Protein AF-A0A3E2N3H9-F1 (afdb_monomer_lite)

Organism: NCBI:txid253257

Foldseek 3Di:
DVVVVVVVVVVVVVVVVVVVVVVVVVVLVVLLVVCVVPPPDWDDQDDDPVVLLCVLVVVVVVPDPDPVQFDDPVNCVVVVVVVVLRGPDPFLASVSSSVSVNVVGGPDDDPVNVVVVVVVVVCLVPPVVVVSVVSSVRNVNGYPSVVSCVSVCVVPVVVVPDPPVVVVVVVVVVVVVVCVVVVVVVVVVVD

Structure (mmCIF, N/CA/C/O backbone):
data_AF-A0A3E2N3H9-F1
#
_entry.id   AF-A0A3E2N3H9-F1
#
loop_
_atom_site.group_PDB
_atom_site.id
_atom_site.type_symbol
_atom_site.label_atom_id
_atom_site.label_alt_id
_atom_site.label_comp_id
_atom_site.label_asym_id
_atom_site.label_entity_id
_atom_site.label_seq_id
_atom_site.pdbx_PDB_ins_code
_atom_site.Cartn_x
_atom_site.Cartn_y
_atom_site.Cartn_z
_atom_site.occupancy
_atom_site.B_iso_or_equiv
_atom_site.auth_seq_id
_atom_site.auth_comp_id
_atom_site.auth_asym_id
_atom_site.auth_atom_id
_atom_site.pdbx_PDB_model_num
ATOM 1 N N . MET A 1 1 ? 20.297 29.305 -42.310 1.00 78.00 1 MET A N 1
ATOM 2 C CA . MET A 1 1 ? 19.392 28.136 -42.227 1.00 78.00 1 MET A CA 1
ATOM 3 C C . MET A 1 1 ? 19.664 27.290 -40.981 1.00 78.00 1 MET A C 1
ATOM 5 O O . MET A 1 1 ? 18.766 27.184 -40.162 1.00 78.00 1 MET A O 1
ATOM 9 N N . LEU A 1 2 ? 20.891 26.791 -40.764 1.00 86.19 2 LEU A N 1
ATOM 10 C CA . LEU A 1 2 ? 21.245 25.981 -39.580 1.00 86.19 2 LEU A CA 1
ATOM 11 C C . LEU A 1 2 ? 20.980 26.677 -38.233 1.00 86.19 2 LEU A C 1
ATOM 13 O O . LEU A 1 2 ? 20.375 26.072 -37.361 1.00 86.19 2 LEU A O 1
ATOM 17 N N . ILE A 1 3 ? 21.335 27.962 -38.097 1.00 92.06 3 ILE A N 1
ATOM 18 C CA . ILE A 1 3 ? 21.091 28.747 -36.867 1.00 92.06 3 ILE A CA 1
ATOM 19 C C . ILE A 1 3 ? 19.587 28.893 -36.568 1.00 92.06 3 ILE A C 1
ATOM 21 O O . ILE A 1 3 ? 19.163 28.843 -35.418 1.00 92.06 3 ILE A O 1
ATOM 25 N N . ILE A 1 4 ? 18.763 29.049 -37.609 1.00 92.31 4 ILE A N 1
ATOM 26 C CA . ILE A 1 4 ? 17.304 29.191 -37.471 1.00 92.31 4 ILE A CA 1
ATOM 27 C C . ILE A 1 4 ? 16.689 27.851 -37.053 1.00 92.31 4 ILE A C 1
ATOM 29 O O . ILE A 1 4 ? 15.856 27.812 -36.151 1.00 92.31 4 ILE A O 1
ATOM 33 N N . ILE A 1 5 ? 17.149 26.750 -37.655 1.00 92.56 5 ILE A N 1
ATOM 34 C CA . ILE A 1 5 ? 16.730 25.393 -37.286 1.00 92.56 5 ILE A CA 1
ATOM 35 C C . ILE A 1 5 ? 17.139 25.092 -35.838 1.00 92.56 5 ILE A C 1
ATOM 37 O O . ILE A 1 5 ? 16.305 24.637 -35.060 1.00 92.56 5 ILE A O 1
ATOM 41 N N . SER A 1 6 ? 18.375 25.409 -35.432 1.00 90.88 6 SER A N 1
ATOM 42 C CA . SER A 1 6 ? 18.827 25.176 -34.056 1.00 90.88 6 SER A CA 1
ATOM 43 C C . SER A 1 6 ? 18.032 25.996 -33.037 1.00 90.88 6 SER A C 1
ATOM 45 O O . SER A 1 6 ? 17.651 25.462 -31.999 1.00 90.88 6 SER A O 1
ATOM 47 N N . LEU A 1 7 ? 17.708 27.261 -33.339 1.00 94.69 7 LEU A N 1
ATOM 48 C CA . LEU A 1 7 ? 16.847 28.083 -32.479 1.00 94.69 7 LEU A CA 1
ATOM 49 C C . LEU A 1 7 ? 15.429 27.510 -32.371 1.00 94.69 7 LEU A C 1
ATOM 51 O O . LEU A 1 7 ? 14.892 27.423 -31.269 1.00 94.69 7 LEU A O 1
ATOM 55 N N . SER A 1 8 ? 14.845 27.074 -33.489 1.00 93.62 8 SER A N 1
ATOM 56 C CA . SER A 1 8 ? 13.518 26.448 -33.505 1.00 93.62 8 SER A CA 1
ATOM 57 C C . SER A 1 8 ? 13.471 25.188 -32.638 1.00 93.62 8 SER A C 1
ATOM 59 O O . SER A 1 8 ? 12.501 24.975 -31.913 1.00 93.62 8 SER A O 1
ATOM 61 N N . VAL A 1 9 ? 14.522 24.364 -32.681 1.00 95.50 9 VAL A N 1
ATOM 62 C CA . VAL A 1 9 ? 14.624 23.144 -31.868 1.00 95.50 9 VAL A CA 1
ATOM 63 C C . VAL A 1 9 ? 14.736 23.482 -30.381 1.00 95.50 9 VAL A C 1
ATOM 65 O O . VAL A 1 9 ? 14.033 22.886 -29.569 1.00 95.50 9 VAL A O 1
ATOM 68 N N . ILE A 1 10 ? 15.548 24.475 -30.008 1.00 96.31 10 ILE A N 1
ATOM 69 C CA . ILE A 1 10 ? 15.686 24.909 -28.606 1.00 96.31 10 ILE A CA 1
ATOM 70 C C . ILE A 1 10 ? 14.351 25.443 -28.064 1.00 96.31 10 ILE A C 1
ATOM 72 O O . ILE A 1 10 ? 13.942 25.099 -26.952 1.00 96.31 10 ILE A O 1
ATOM 76 N N . ILE A 1 11 ? 13.630 26.238 -28.859 1.00 96.31 11 ILE A N 1
ATOM 77 C CA . ILE A 1 11 ? 12.303 26.749 -28.490 1.00 96.31 11 ILE A CA 1
ATOM 78 C C . ILE A 1 11 ? 11.323 25.588 -28.292 1.00 96.31 11 ILE A C 1
ATOM 80 O O . ILE A 1 11 ? 10.613 25.544 -27.289 1.00 96.31 11 ILE A O 1
ATOM 84 N N . PHE A 1 12 ? 11.323 24.607 -29.193 1.00 96.50 12 PHE A N 1
ATOM 85 C CA . PHE A 1 12 ? 10.464 23.435 -29.060 1.00 96.50 12 PHE A CA 1
ATOM 86 C C . PHE A 1 12 ? 10.778 22.623 -27.795 1.00 96.50 12 PHE A C 1
ATOM 88 O O . PHE A 1 12 ? 9.864 22.274 -27.052 1.00 96.50 12 PHE A O 1
ATOM 95 N N . ILE A 1 13 ? 12.060 22.389 -27.497 1.00 96.56 13 ILE A N 1
ATOM 96 C CA . ILE A 1 13 ? 12.492 21.664 -26.293 1.00 96.56 13 ILE A CA 1
ATOM 97 C C . ILE A 1 13 ? 12.047 22.404 -25.026 1.00 96.56 13 ILE A C 1
ATOM 99 O O . ILE A 1 13 ? 11.480 21.798 -24.121 1.00 96.56 13 ILE A O 1
ATOM 103 N N . THR A 1 14 ? 12.257 23.719 -24.952 1.00 95.88 14 THR A N 1
ATOM 104 C CA . THR A 1 14 ? 11.865 24.507 -23.769 1.00 95.88 14 THR A CA 1
ATOM 105 C C . THR A 1 14 ? 10.349 24.548 -23.565 1.00 95.88 14 THR A C 1
ATOM 107 O O . THR A 1 14 ? 9.881 24.425 -22.430 1.00 95.88 14 THR A O 1
ATOM 110 N N . LEU A 1 15 ? 9.567 24.656 -24.645 1.00 95.88 15 LEU A N 1
ATOM 111 C CA . LEU A 1 15 ? 8.107 24.544 -24.592 1.00 95.88 15 LEU A CA 1
ATOM 112 C C . LEU A 1 15 ? 7.669 23.156 -24.121 1.00 95.88 15 LEU A C 1
ATOM 114 O O . LEU A 1 15 ? 6.847 23.057 -23.210 1.00 95.88 15 LEU A O 1
ATOM 118 N N . PHE A 1 16 ? 8.252 22.099 -24.688 1.00 96.00 16 PHE A N 1
ATOM 119 C CA . PHE A 1 16 ? 7.955 20.716 -24.326 1.00 96.00 16 PHE A CA 1
ATOM 120 C C . PHE A 1 16 ? 8.204 20.458 -22.832 1.00 96.00 16 PHE A C 1
ATOM 122 O O . PHE A 1 16 ? 7.302 20.011 -22.122 1.00 96.00 16 PHE A O 1
ATOM 129 N N . LEU A 1 17 ? 9.374 20.854 -22.320 1.00 95.44 17 LEU A N 1
ATOM 130 C CA . LEU A 1 17 ? 9.726 20.704 -20.904 1.00 95.44 17 LEU A CA 1
ATOM 131 C C . LEU A 1 17 ? 8.772 21.477 -19.974 1.00 95.44 17 LEU A C 1
ATOM 133 O O . LEU A 1 17 ? 8.387 20.975 -18.914 1.00 95.44 17 LEU A O 1
ATOM 137 N N . ASN A 1 18 ? 8.353 22.687 -20.359 1.00 94.69 18 ASN A N 1
ATOM 138 C CA . ASN A 1 18 ? 7.395 23.476 -19.577 1.00 94.69 18 ASN A CA 1
ATOM 139 C C . ASN A 1 18 ? 5.997 22.842 -19.549 1.00 94.69 18 ASN A C 1
ATOM 141 O O . ASN A 1 18 ? 5.348 22.836 -18.500 1.00 94.69 18 ASN A O 1
ATOM 145 N N . ILE A 1 19 ? 5.536 22.288 -20.674 1.00 94.62 19 ILE A N 1
ATOM 146 C CA . ILE A 1 19 ? 4.255 21.576 -20.761 1.00 94.62 19 ILE A CA 1
ATOM 147 C C . ILE A 1 19 ? 4.278 20.347 -19.848 1.00 94.62 19 ILE A C 1
ATOM 149 O O . ILE A 1 19 ? 3.384 20.196 -19.012 1.00 94.62 19 ILE A O 1
ATOM 153 N N . GLU A 1 20 ? 5.320 19.515 -19.933 1.00 94.31 20 GLU A N 1
ATOM 154 C CA . GLU A 1 20 ? 5.464 18.338 -19.069 1.00 94.31 20 GLU A CA 1
ATOM 155 C C . GLU A 1 20 ? 5.485 18.713 -17.584 1.00 94.31 20 GLU A C 1
ATOM 157 O O . GLU A 1 20 ? 4.775 18.106 -16.773 1.00 94.31 20 GLU A O 1
ATOM 162 N N . LYS A 1 21 ? 6.242 19.757 -17.217 1.00 94.81 21 LYS A N 1
ATOM 163 C CA . LYS A 1 21 ? 6.298 20.265 -15.840 1.00 94.81 21 LYS A CA 1
ATOM 164 C C . LYS A 1 21 ? 4.919 20.697 -15.345 1.00 94.81 21 LYS A C 1
ATOM 166 O O . LYS A 1 21 ? 4.522 20.310 -14.246 1.00 94.81 21 LYS A O 1
ATOM 171 N N . ASN A 1 22 ? 4.176 21.461 -16.143 1.00 93.75 22 ASN A N 1
ATOM 172 C CA . ASN A 1 22 ? 2.846 21.945 -15.769 1.00 93.75 22 ASN A CA 1
ATOM 173 C C . ASN A 1 22 ? 1.836 20.801 -15.617 1.00 93.75 22 ASN A C 1
ATOM 175 O O . ASN A 1 22 ? 1.089 20.767 -14.637 1.00 93.75 22 ASN A O 1
ATOM 179 N N . ILE A 1 23 ? 1.851 19.825 -16.531 1.00 93.69 23 ILE A N 1
ATOM 180 C CA . ILE A 1 23 ? 1.013 18.621 -16.431 1.00 93.69 23 ILE A CA 1
ATOM 181 C C . ILE A 1 23 ? 1.346 17.853 -15.149 1.00 93.69 23 ILE A C 1
ATOM 183 O O . ILE A 1 23 ? 0.441 17.465 -14.407 1.00 93.69 23 ILE A O 1
ATOM 187 N N . LYS A 1 24 ? 2.637 17.667 -14.852 1.00 91.62 24 LYS A N 1
ATOM 188 C CA . LYS A 1 24 ? 3.098 16.977 -13.643 1.00 91.62 24 LYS A CA 1
ATOM 189 C C . LYS A 1 24 ? 2.635 17.694 -12.376 1.00 91.62 24 LYS A C 1
ATOM 191 O O . LYS A 1 24 ? 2.049 17.053 -11.510 1.00 91.62 24 LYS A O 1
ATOM 196 N N . LEU A 1 25 ? 2.828 19.009 -12.277 1.00 91.38 25 LEU A N 1
ATOM 197 C CA . LEU A 1 25 ? 2.395 19.800 -11.117 1.00 91.38 25 LEU A CA 1
ATOM 198 C C . LEU A 1 25 ? 0.879 19.728 -10.907 1.00 91.38 25 LEU A C 1
ATOM 200 O O . LEU A 1 25 ? 0.422 19.526 -9.781 1.00 91.38 25 LEU A O 1
ATOM 204 N N . LYS A 1 26 ? 0.099 19.814 -11.991 1.00 93.44 26 LYS A N 1
ATOM 205 C CA . LYS A 1 26 ? -1.361 19.692 -11.932 1.00 93.44 26 LYS A CA 1
ATOM 206 C C . LYS A 1 26 ? -1.801 18.308 -11.452 1.00 93.44 26 LYS A C 1
ATOM 208 O O . LYS A 1 26 ? -2.671 18.218 -10.593 1.00 93.44 26 LYS A O 1
ATOM 213 N N . ARG A 1 27 ? -1.167 17.232 -11.937 1.00 89.44 27 ARG A N 1
ATOM 214 C CA . ARG A 1 27 ? -1.427 15.858 -11.462 1.00 89.44 27 ARG A CA 1
ATOM 215 C C . ARG A 1 27 ? -1.151 15.711 -9.966 1.00 89.44 27 ARG A C 1
ATOM 217 O O . ARG A 1 27 ? -1.992 15.183 -9.249 1.00 89.44 27 ARG A O 1
ATOM 224 N N . ILE A 1 28 ? -0.014 16.223 -9.493 1.00 90.19 28 ILE A N 1
ATOM 225 C CA . ILE A 1 28 ? 0.360 16.178 -8.070 1.00 90.19 28 ILE A CA 1
ATOM 226 C C . ILE A 1 28 ? -0.671 16.918 -7.216 1.00 90.19 28 ILE A C 1
ATOM 228 O O . ILE A 1 28 ? -1.132 16.389 -6.207 1.00 90.19 28 ILE A O 1
ATOM 232 N N . SER A 1 29 ? -1.053 18.128 -7.631 1.00 91.06 29 SER A N 1
ATOM 233 C CA . SER A 1 29 ? -2.060 18.921 -6.925 1.00 91.06 29 SER A CA 1
ATOM 234 C C . SER A 1 29 ? -3.412 18.207 -6.873 1.00 91.06 29 SER A C 1
ATOM 236 O O . SER A 1 29 ? -4.025 18.149 -5.810 1.00 91.06 29 SER A O 1
ATOM 238 N N . ASN A 1 30 ? -3.844 17.600 -7.982 1.00 91.75 30 ASN A N 1
ATOM 239 C CA . ASN A 1 30 ? -5.094 16.845 -8.039 1.00 91.75 30 ASN A CA 1
ATOM 240 C C . ASN A 1 30 ? -5.094 15.657 -7.070 1.00 91.75 30 ASN A C 1
ATOM 242 O O . ASN A 1 30 ? -6.042 15.525 -6.304 1.00 91.75 30 ASN A O 1
ATOM 246 N N . ILE A 1 31 ? -4.024 14.854 -7.049 1.00 90.50 31 ILE A N 1
ATOM 247 C CA . ILE A 1 31 ? -3.900 13.708 -6.133 1.00 90.50 31 ILE A CA 1
ATOM 248 C C . ILE A 1 31 ? -3.929 14.182 -4.675 1.00 90.50 31 ILE A C 1
ATOM 250 O O . ILE A 1 31 ? -4.683 13.647 -3.867 1.00 90.50 31 ILE A O 1
ATOM 254 N N . LYS A 1 32 ? -3.165 15.227 -4.327 1.00 91.00 32 LYS A N 1
ATOM 255 C CA . LYS A 1 32 ? -3.175 15.789 -2.963 1.00 91.00 32 LYS A CA 1
ATOM 256 C C . LYS A 1 32 ? -4.563 16.299 -2.557 1.00 91.00 32 LYS A C 1
ATOM 258 O O . LYS A 1 32 ? -4.986 16.099 -1.422 1.00 91.00 32 LYS A O 1
ATOM 263 N N . ASN A 1 33 ? -5.283 16.939 -3.476 1.00 91.50 33 ASN A N 1
ATOM 264 C CA . ASN A 1 33 ? -6.642 17.413 -3.225 1.00 91.50 33 ASN A CA 1
ATOM 265 C C . ASN A 1 33 ? -7.645 16.262 -3.080 1.00 91.50 33 ASN A C 1
ATOM 267 O O . ASN A 1 33 ? -8.560 16.363 -2.269 1.00 91.50 33 ASN A O 1
ATOM 271 N N . GLU A 1 34 ? -7.490 15.187 -3.852 1.00 89.31 34 GLU A N 1
ATOM 272 C CA . GLU A 1 34 ? -8.302 13.977 -3.718 1.00 89.31 34 GLU A CA 1
ATOM 273 C C . GLU A 1 34 ? -8.084 13.336 -2.346 1.00 89.31 34 GLU A C 1
ATOM 275 O O . GLU A 1 34 ? -9.055 13.137 -1.625 1.00 89.31 34 GLU A O 1
ATOM 280 N N . ILE A 1 35 ? -6.827 13.131 -1.937 1.00 88.81 35 ILE A N 1
ATOM 281 C CA . ILE A 1 35 ? -6.466 12.572 -0.623 1.00 88.81 35 ILE A CA 1
ATOM 282 C C . ILE A 1 35 ? -7.149 13.350 0.503 1.00 88.81 35 ILE A C 1
ATOM 284 O O . ILE A 1 35 ? -7.853 12.754 1.315 1.00 88.81 35 ILE A O 1
ATOM 288 N N . LYS A 1 36 ? -7.030 14.684 0.499 1.00 88.06 36 LYS A N 1
ATOM 289 C CA . LYS A 1 36 ? -7.695 15.559 1.480 1.00 88.06 36 LYS A CA 1
ATOM 290 C C . LYS A 1 36 ? -9.211 15.395 1.503 1.00 88.06 36 LYS A C 1
ATOM 2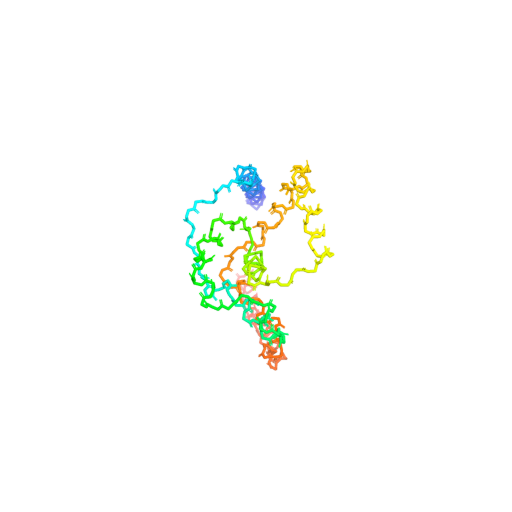92 O O . LYS A 1 36 ? -9.835 15.528 2.550 1.00 88.06 36 LYS A O 1
ATOM 297 N N . LYS A 1 37 ? -9.822 15.157 0.342 1.00 88.62 37 LYS A N 1
ATOM 298 C CA . LYS A 1 37 ? -11.272 14.997 0.221 1.00 88.62 37 LYS A CA 1
ATOM 299 C C . LYS A 1 37 ? -11.746 13.617 0.645 1.00 88.62 37 LYS A C 1
ATOM 301 O O . LYS A 1 37 ? -12.878 13.547 1.114 1.00 88.62 37 LYS A O 1
ATOM 306 N N . THR A 1 38 ? -10.952 12.568 0.444 1.00 86.69 38 THR A N 1
ATOM 307 C CA . THR A 1 38 ? -11.362 11.172 0.659 1.00 86.69 38 THR A CA 1
ATOM 308 C C . THR A 1 38 ? -10.919 10.606 2.002 1.00 86.69 38 THR A C 1
ATOM 310 O O . THR A 1 38 ? -11.537 9.664 2.479 1.00 86.69 38 THR A O 1
ATOM 313 N N . PHE A 1 39 ? -9.863 11.147 2.620 1.00 85.94 39 PHE A N 1
ATOM 314 C CA . PHE A 1 39 ? -9.337 10.610 3.875 1.00 85.94 39 PHE A CA 1
ATOM 315 C C . PHE A 1 39 ? -10.407 10.603 4.980 1.00 85.94 39 PHE A C 1
ATOM 317 O O . PHE A 1 39 ? -11.081 11.610 5.202 1.00 85.94 39 PHE A O 1
ATOM 324 N N . GLY A 1 40 ? -10.571 9.456 5.647 1.00 81.38 40 GLY A N 1
ATOM 325 C CA . GLY A 1 40 ? -11.551 9.256 6.720 1.00 81.38 40 GLY A CA 1
ATOM 326 C C . GLY A 1 40 ? -13.015 9.226 6.268 1.00 81.38 40 GLY A C 1
ATOM 327 O O . GLY A 1 40 ? -13.908 9.163 7.109 1.00 81.38 40 GLY A O 1
ATOM 328 N N . LYS A 1 41 ? -13.294 9.283 4.960 1.00 85.25 41 LYS A N 1
ATOM 329 C CA . LYS A 1 41 ? -14.658 9.165 4.435 1.00 85.25 41 LYS A CA 1
ATOM 330 C C . LYS A 1 41 ? -14.960 7.732 4.034 1.00 85.25 41 LYS A C 1
ATOM 332 O O . LYS A 1 41 ? -14.067 6.969 3.680 1.00 85.25 41 LYS A O 1
ATOM 337 N N . LYS A 1 42 ? -16.248 7.391 4.068 1.00 81.00 42 LYS A N 1
ATOM 338 C CA . LYS A 1 42 ? -16.736 6.118 3.544 1.00 81.00 42 LYS A CA 1
ATOM 339 C C . LYS A 1 42 ? -16.364 6.013 2.063 1.00 81.00 42 LYS A C 1
ATOM 341 O O . LYS A 1 42 ? -16.658 6.926 1.290 1.00 81.00 42 LYS A O 1
ATOM 346 N N . THR A 1 43 ? -15.737 4.905 1.694 1.00 73.00 43 THR A N 1
ATOM 347 C CA . THR A 1 43 ? -15.434 4.575 0.305 1.00 73.00 43 THR A CA 1
ATOM 348 C C . THR A 1 43 ? -16.738 4.265 -0.439 1.00 73.00 43 THR A C 1
ATOM 350 O O . THR A 1 43 ? -17.644 3.651 0.129 1.00 73.00 43 THR A O 1
ATOM 353 N N . GLU A 1 44 ? -16.868 4.719 -1.689 1.00 71.62 44 GLU A N 1
ATOM 354 C CA . GLU A 1 44 ? -17.930 4.230 -2.584 1.00 71.62 44 GLU A CA 1
ATOM 355 C C . GLU A 1 44 ? -17.757 2.725 -2.829 1.00 71.62 44 GLU A C 1
ATOM 357 O O . GLU A 1 44 ? -16.667 2.194 -2.605 1.00 71.62 44 GLU A O 1
ATOM 362 N N . ASP A 1 45 ? -18.813 2.040 -3.274 1.00 67.94 45 ASP A N 1
ATOM 363 C CA . ASP A 1 45 ? -18.760 0.600 -3.537 1.00 67.94 45 ASP A CA 1
ATOM 364 C C . ASP A 1 45 ? -17.691 0.312 -4.606 1.00 67.94 45 ASP A C 1
ATOM 366 O O . ASP A 1 45 ? -17.857 0.601 -5.793 1.00 67.94 45 ASP A O 1
ATOM 370 N N . GLN A 1 46 ? -16.546 -0.202 -4.156 1.00 70.19 46 GLN A N 1
ATOM 371 C CA . GLN A 1 46 ? -15.406 -0.545 -4.994 1.00 70.19 46 GLN A CA 1
ATOM 372 C C . GLN A 1 46 ? -15.451 -2.035 -5.308 1.00 70.19 46 GLN A C 1
ATOM 374 O O . GLN A 1 46 ? -15.624 -2.867 -4.421 1.00 70.19 46 GLN A O 1
ATOM 379 N N . TYR A 1 47 ? -15.280 -2.368 -6.586 1.00 76.69 47 TYR A N 1
ATOM 380 C CA . TYR A 1 47 ? -15.029 -3.742 -6.994 1.00 76.69 47 TYR A CA 1
ATOM 381 C C . TYR A 1 47 ? -13.563 -4.078 -6.726 1.00 76.69 47 TYR A C 1
ATOM 383 O O . TYR A 1 47 ? -12.667 -3.376 -7.205 1.00 76.69 47 TYR A O 1
ATOM 391 N N . PHE A 1 48 ? -13.328 -5.158 -5.989 1.00 81.62 48 PHE A N 1
ATOM 392 C CA . PHE A 1 48 ? -11.997 -5.671 -5.704 1.00 81.62 48 PHE A CA 1
ATOM 393 C C . PHE A 1 48 ? -11.827 -7.057 -6.322 1.00 81.62 48 PHE A C 1
ATOM 395 O O . PHE A 1 48 ? -12.719 -7.898 -6.245 1.00 81.62 48 PHE A O 1
ATOM 402 N N . GLU A 1 49 ? -10.656 -7.310 -6.902 1.00 89.25 49 GLU A N 1
ATOM 403 C CA . GLU A 1 49 ? -10.237 -8.665 -7.259 1.00 89.25 49 GLU A CA 1
ATOM 404 C C . GLU A 1 49 ? -9.714 -9.346 -5.985 1.00 89.25 49 GLU A C 1
ATOM 406 O O . GLU A 1 49 ? -8.520 -9.273 -5.693 1.00 89.25 49 GLU A O 1
ATOM 411 N N . LEU A 1 50 ? -10.615 -9.950 -5.197 1.00 89.31 50 LEU A N 1
ATOM 412 C CA . LEU A 1 50 ? -10.276 -10.606 -3.922 1.00 89.31 50 LEU A CA 1
ATOM 413 C C . LEU A 1 50 ? -9.142 -11.629 -4.084 1.00 89.31 50 LEU A C 1
ATOM 415 O O . LEU A 1 50 ? -8.216 -11.617 -3.280 1.00 89.31 50 LEU A O 1
ATOM 419 N N . GLU A 1 51 ? -9.131 -12.376 -5.192 1.00 91.38 51 GLU A N 1
ATOM 420 C CA . GLU A 1 51 ? -8.065 -13.324 -5.564 1.00 91.38 51 GLU A CA 1
ATOM 421 C C . GLU A 1 51 ? -6.653 -12.701 -5.560 1.00 91.38 51 GLU A C 1
ATOM 423 O O . GLU A 1 51 ? -5.651 -13.345 -5.251 1.00 91.38 51 GLU A O 1
ATOM 428 N N . LEU A 1 52 ? -6.530 -11.414 -5.904 1.00 94.19 52 LEU A N 1
ATOM 429 C CA . LEU A 1 52 ? -5.243 -10.714 -5.871 1.00 94.19 52 LEU A CA 1
ATOM 430 C C . LEU A 1 52 ? -4.885 -10.224 -4.467 1.00 94.19 52 LEU A C 1
ATOM 432 O O . LEU A 1 52 ? -3.708 -10.130 -4.105 1.00 94.19 52 LEU A O 1
ATOM 436 N N . ILE A 1 53 ? -5.896 -9.873 -3.681 1.00 94.88 53 ILE A N 1
ATOM 437 C CA . ILE A 1 53 ? -5.742 -9.330 -2.334 1.00 94.88 53 ILE A CA 1
ATOM 438 C C . ILE A 1 53 ? -5.389 -10.449 -1.345 1.00 94.88 53 ILE A C 1
ATOM 440 O O . ILE A 1 53 ? -4.504 -10.269 -0.505 1.00 94.88 53 ILE A O 1
ATOM 444 N N . GLU A 1 54 ? -6.008 -11.619 -1.479 1.00 94.19 54 GLU A N 1
ATOM 445 C CA . GLU A 1 54 ? -5.798 -12.761 -0.585 1.00 94.19 54 GLU A CA 1
ATOM 446 C C . GLU A 1 54 ? -4.412 -13.397 -0.724 1.00 94.19 54 GLU A C 1
ATOM 448 O O . GLU A 1 54 ? -3.897 -13.977 0.223 1.00 94.19 54 GLU A O 1
ATOM 453 N N . ARG A 1 55 ? -3.741 -13.211 -1.861 1.00 93.56 55 ARG A N 1
ATOM 454 C CA . ARG A 1 55 ? -2.439 -13.813 -2.184 1.00 93.56 55 ARG A CA 1
ATOM 455 C C . ARG A 1 55 ? -1.362 -13.622 -1.104 1.00 93.56 55 ARG A C 1
ATOM 457 O O . ARG A 1 55 ? -0.600 -14.537 -0.788 1.00 93.56 55 ARG A O 1
ATOM 464 N N . TYR A 1 56 ? -1.297 -12.442 -0.481 1.00 94.75 56 TYR A N 1
ATOM 465 C CA . TYR A 1 56 ? -0.395 -12.230 0.661 1.00 94.75 56 TYR A CA 1
ATOM 466 C C . TYR A 1 56 ? -0.825 -13.031 1.897 1.00 94.75 56 TYR A C 1
ATOM 468 O O . TYR A 1 56 ? 0.021 -13.598 2.595 1.00 94.75 56 TYR A O 1
ATOM 476 N N . TRP A 1 57 ? -2.131 -13.086 2.163 1.00 94.12 57 TRP A N 1
ATOM 477 C CA . TRP A 1 57 ? -2.701 -13.860 3.258 1.00 94.12 57 TRP A CA 1
ATOM 478 C C . TRP A 1 57 ? -2.467 -15.361 3.079 1.00 94.12 57 TRP A C 1
ATOM 480 O O . TRP A 1 57 ? -2.068 -16.012 4.037 1.00 94.12 57 TRP A O 1
ATOM 490 N N . GLU A 1 58 ? -2.583 -15.911 1.872 1.00 91.81 58 GLU A N 1
ATOM 491 C CA . GLU A 1 58 ? -2.251 -17.316 1.587 1.00 91.81 58 GLU A CA 1
ATOM 492 C C . GLU A 1 58 ? -0.797 -17.645 1.961 1.00 91.81 58 GLU A C 1
ATOM 494 O O . GLU A 1 58 ? -0.497 -18.650 2.610 1.00 91.81 58 GLU A O 1
ATOM 499 N N . ILE A 1 59 ? 0.137 -16.755 1.610 1.00 90.88 59 ILE A N 1
ATOM 500 C CA . ILE A 1 59 ? 1.552 -16.916 1.959 1.00 90.88 59 ILE A CA 1
ATOM 501 C C . ILE A 1 59 ? 1.767 -16.817 3.472 1.00 90.88 59 ILE A C 1
ATOM 503 O O . ILE A 1 59 ? 2.563 -17.582 4.028 1.00 90.88 59 ILE A O 1
ATOM 507 N N . LYS A 1 60 ? 1.109 -15.859 4.132 1.00 90.38 60 LYS A N 1
ATOM 508 C CA . LYS A 1 60 ? 1.272 -15.599 5.565 1.00 90.38 60 LYS A CA 1
ATOM 509 C C . LYS A 1 60 ? 0.636 -16.702 6.414 1.00 90.38 60 LYS A C 1
ATOM 511 O O . LYS A 1 60 ? 1.300 -17.223 7.309 1.00 90.38 60 LYS A O 1
ATOM 516 N N . SER A 1 61 ? -0.597 -17.091 6.099 1.00 89.44 61 SER A N 1
ATOM 517 C CA . SER A 1 61 ? -1.377 -18.113 6.804 1.00 89.44 61 SER A CA 1
ATOM 518 C C . SER A 1 61 ? -0.718 -19.490 6.768 1.00 89.44 61 SER A C 1
ATOM 520 O O . SER A 1 61 ? -0.762 -20.199 7.769 1.00 89.44 61 SER A O 1
ATOM 522 N N . ALA A 1 62 ? 0.016 -19.824 5.700 1.00 86.62 62 ALA A N 1
ATOM 523 C CA . ALA A 1 62 ? 0.821 -21.047 5.630 1.00 86.62 62 ALA A CA 1
ATOM 524 C C . ALA A 1 62 ? 1.903 -21.152 6.729 1.00 86.62 62 ALA A C 1
ATOM 526 O O . ALA A 1 62 ? 2.398 -22.243 7.005 1.00 86.62 62 ALA A O 1
ATOM 527 N N . ASN A 1 63 ? 2.288 -20.033 7.355 1.00 83.06 63 ASN A N 1
ATOM 528 C CA . ASN A 1 63 ? 3.256 -19.996 8.455 1.00 83.06 63 ASN A CA 1
ATOM 529 C C . ASN A 1 63 ? 2.600 -19.925 9.848 1.00 83.06 63 ASN A C 1
ATOM 531 O O . ASN A 1 63 ? 3.311 -19.962 10.858 1.00 83.06 63 ASN A O 1
ATOM 535 N N . ILE A 1 64 ? 1.270 -19.812 9.928 1.00 82.81 64 ILE A N 1
ATOM 536 C CA . ILE A 1 64 ? 0.529 -19.782 11.192 1.00 82.81 64 ILE A CA 1
ATOM 537 C C . ILE A 1 64 ? 0.382 -21.221 11.696 1.00 82.81 64 ILE A C 1
ATOM 539 O O . ILE A 1 64 ? -0.159 -22.082 11.013 1.00 82.81 64 ILE A O 1
ATOM 543 N N . LYS A 1 65 ? 0.902 -21.496 12.898 1.00 79.38 65 LYS A N 1
ATOM 544 C CA . LYS A 1 65 ? 0.930 -22.857 13.467 1.00 79.38 65 LYS A CA 1
ATOM 545 C C . LYS A 1 65 ? -0.360 -23.257 14.184 1.00 79.38 65 LYS A C 1
ATOM 547 O O . LYS A 1 65 ? -0.620 -24.447 14.311 1.00 79.38 65 LYS A O 1
ATOM 552 N N . ASN A 1 66 ? -1.114 -22.281 14.686 1.00 78.31 66 ASN A N 1
ATOM 553 C CA . ASN A 1 66 ? -2.309 -22.504 15.492 1.00 78.31 66 ASN A CA 1
ATOM 554 C C . ASN A 1 66 ? -3.528 -21.935 14.771 1.00 78.31 66 ASN A C 1
ATOM 556 O O . ASN A 1 66 ? -3.577 -20.733 14.525 1.00 78.31 66 ASN A O 1
ATOM 560 N N . ASP A 1 67 ? -4.536 -22.768 14.519 1.00 74.25 67 ASP A N 1
ATOM 561 C CA . ASP A 1 67 ? -5.771 -22.329 13.856 1.00 74.25 67 ASP A CA 1
ATOM 562 C C . ASP A 1 67 ? -6.548 -21.277 14.656 1.00 74.25 67 ASP A C 1
ATOM 564 O O . ASP A 1 67 ? -7.234 -20.456 14.070 1.00 74.25 67 ASP A O 1
ATOM 568 N N . ILE A 1 68 ? -6.376 -21.236 15.980 1.00 77.75 68 ILE A N 1
ATOM 569 C CA . ILE A 1 68 ? -7.017 -20.246 16.864 1.00 77.75 68 ILE A CA 1
ATOM 570 C C . ILE A 1 68 ? -6.499 -18.820 16.598 1.00 77.75 68 ILE A C 1
ATOM 572 O O . ILE A 1 68 ? -7.193 -17.856 16.908 1.00 77.75 68 ILE A O 1
ATOM 576 N N . ASP A 1 69 ? -5.302 -18.677 16.015 1.00 83.69 69 ASP A N 1
ATOM 577 C CA . ASP A 1 69 ? -4.675 -17.378 15.730 1.00 83.69 69 ASP A CA 1
ATOM 578 C C . ASP A 1 69 ? -5.198 -16.745 14.413 1.00 83.69 69 ASP A C 1
ATOM 580 O O . ASP A 1 69 ? -4.748 -15.660 14.029 1.00 83.69 69 ASP A O 1
ATOM 584 N N . ARG A 1 70 ? -6.154 -17.398 13.730 1.00 89.44 70 ARG A N 1
ATOM 585 C CA . ARG A 1 70 ? -6.823 -16.904 12.519 1.00 89.44 70 ARG A CA 1
ATOM 586 C C . ARG A 1 70 ? -8.340 -17.093 12.571 1.00 89.44 70 ARG A C 1
ATOM 588 O O . ARG A 1 70 ? -8.837 -17.988 13.245 1.00 89.44 70 ARG A O 1
ATOM 595 N N . ILE A 1 71 ? -9.063 -16.260 11.833 1.00 90.88 71 ILE A N 1
ATOM 596 C CA . ILE A 1 71 ? -10.482 -16.466 11.535 1.00 90.88 71 ILE A CA 1
ATOM 597 C C . ILE A 1 71 ? -10.579 -17.572 10.480 1.00 90.88 71 ILE A C 1
ATOM 599 O O . ILE A 1 71 ? -9.855 -17.533 9.484 1.00 90.88 71 ILE A O 1
ATOM 603 N N . ASP A 1 72 ? -11.427 -18.571 10.715 1.00 90.06 72 ASP A N 1
ATOM 604 C CA . ASP A 1 72 ? -11.708 -19.618 9.735 1.00 90.06 72 ASP A CA 1
ATOM 605 C C . ASP A 1 72 ? -12.701 -19.141 8.663 1.00 90.06 72 ASP A C 1
ATOM 607 O O . ASP A 1 72 ? -13.481 -18.214 8.886 1.00 90.06 72 ASP A O 1
ATOM 611 N N . ASP A 1 73 ? -12.696 -19.804 7.507 1.00 90.19 73 ASP A N 1
ATOM 612 C CA . ASP A 1 73 ? -13.478 -19.388 6.337 1.00 90.19 73 ASP A CA 1
ATOM 613 C C . ASP A 1 73 ? -14.998 -19.390 6.590 1.00 90.19 73 ASP A C 1
ATOM 615 O O . ASP A 1 73 ? -15.716 -18.571 6.013 1.00 90.19 73 ASP A O 1
ATOM 619 N N . ILE A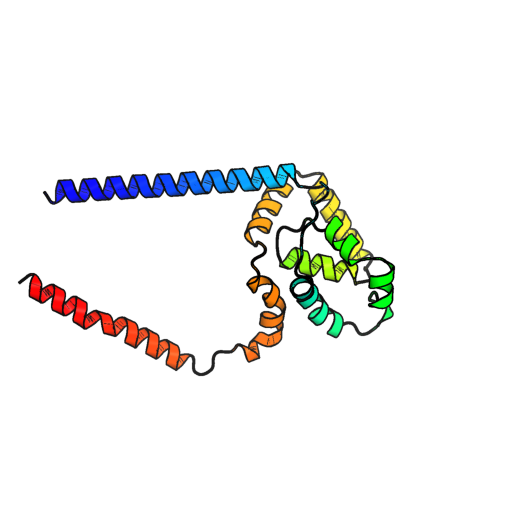 1 74 ? -15.504 -20.273 7.465 1.00 93.69 74 ILE A N 1
ATOM 620 C CA . ILE A 1 74 ? -16.935 -20.319 7.807 1.00 93.69 74 ILE A CA 1
ATOM 621 C C . ILE A 1 74 ? -17.285 -19.074 8.616 1.00 93.69 74 ILE A C 1
ATOM 623 O O . ILE A 1 74 ? -18.210 -18.350 8.258 1.00 93.69 74 ILE A O 1
ATOM 627 N N . THR A 1 75 ? -16.500 -18.774 9.651 1.00 94.44 75 THR A N 1
ATOM 628 C CA . THR A 1 75 ? -16.691 -17.561 10.457 1.00 94.44 75 THR A CA 1
ATOM 629 C C . THR A 1 75 ? -16.533 -16.289 9.618 1.00 94.44 75 THR A C 1
ATOM 631 O O . THR A 1 75 ? -17.298 -15.340 9.786 1.00 94.44 75 THR A O 1
ATOM 634 N N . TRP A 1 76 ? -15.569 -16.251 8.693 1.00 95.19 76 TRP A N 1
ATOM 635 C CA . TRP A 1 76 ? -15.378 -15.122 7.775 1.00 95.19 76 TRP A CA 1
ATOM 636 C C . TRP A 1 76 ? -16.626 -14.867 6.922 1.00 95.19 76 TRP A C 1
ATOM 638 O O . TRP A 1 76 ? -17.071 -13.722 6.786 1.00 95.19 76 TRP A O 1
ATOM 648 N N . TYR A 1 77 ? -17.212 -15.945 6.394 1.00 95.38 77 TYR A N 1
ATOM 649 C CA . TYR A 1 77 ? -18.433 -15.897 5.600 1.00 95.38 77 TYR A CA 1
ATOM 650 C C . TYR A 1 77 ? -19.656 -15.486 6.431 1.00 95.38 77 TYR A C 1
ATOM 652 O O . TYR A 1 77 ? -20.387 -14.584 6.022 1.00 95.38 77 TYR A O 1
ATOM 660 N N . ASP A 1 78 ? -19.843 -16.077 7.615 1.00 97.25 78 ASP A N 1
ATOM 661 C CA . ASP A 1 78 ? -20.958 -15.775 8.526 1.00 97.25 78 ASP A CA 1
ATOM 662 C C . ASP A 1 78 ? -20.975 -14.301 8.969 1.00 97.25 78 ASP A C 1
ATOM 664 O O . ASP A 1 78 ? -22.035 -13.724 9.214 1.00 97.25 78 ASP A O 1
ATOM 668 N N . LEU A 1 79 ? -19.797 -13.678 9.059 1.00 95.81 79 LEU A N 1
ATOM 669 C CA . LEU A 1 79 ? -19.623 -12.267 9.410 1.00 95.81 79 LEU A CA 1
ATOM 670 C C . LEU A 1 79 ? -19.661 -11.317 8.201 1.00 95.81 79 LEU A C 1
ATOM 672 O O . LEU A 1 79 ? -19.508 -10.107 8.377 1.00 95.81 79 LEU A O 1
ATOM 676 N N . GLU A 1 80 ? -19.849 -11.841 6.987 1.00 94.94 80 GLU A N 1
ATOM 677 C CA . GLU A 1 80 ? -19.814 -11.084 5.730 1.00 94.94 80 GLU A CA 1
ATOM 678 C C . GLU A 1 80 ? -18.556 -10.199 5.612 1.00 94.94 80 GLU A C 1
ATOM 680 O O . GLU A 1 80 ? -18.605 -9.040 5.177 1.00 94.94 80 GLU A O 1
ATOM 685 N N . MET A 1 81 ? -17.403 -10.732 6.025 1.00 94.25 81 MET A N 1
ATOM 686 C CA . MET A 1 81 ? -16.181 -9.943 6.205 1.00 94.25 81 MET A CA 1
ATOM 687 C C . MET A 1 81 ? -15.634 -9.339 4.908 1.00 94.25 81 MET A C 1
ATOM 689 O O . MET A 1 81 ? -14.999 -8.286 4.961 1.00 94.25 81 MET A O 1
ATOM 693 N N . ASP A 1 82 ? -15.956 -9.899 3.740 1.00 92.19 82 ASP A N 1
ATOM 694 C CA . ASP A 1 82 ? -15.652 -9.275 2.445 1.00 92.19 82 ASP A CA 1
ATOM 695 C C . ASP A 1 82 ? -16.316 -7.898 2.312 1.00 92.19 82 ASP A C 1
ATOM 697 O O . ASP A 1 82 ? -15.697 -6.931 1.861 1.00 92.19 82 ASP A O 1
ATOM 701 N N . GLN A 1 83 ? -17.568 -7.761 2.762 1.00 91.25 83 GLN A N 1
ATOM 702 C CA . GLN A 1 83 ? -18.271 -6.478 2.748 1.00 91.25 83 GLN A CA 1
ATOM 703 C C . GLN A 1 83 ? -17.688 -5.511 3.778 1.00 91.25 83 GLN A C 1
ATOM 705 O O . GLN A 1 83 ? -17.603 -4.305 3.523 1.00 91.25 83 GLN A O 1
ATOM 710 N N . VAL A 1 84 ? -17.294 -6.025 4.947 1.00 92.19 84 VAL A N 1
ATOM 711 C CA . VAL A 1 84 ? -16.615 -5.234 5.981 1.00 92.19 84 VAL A CA 1
ATOM 712 C C . VAL A 1 84 ? -15.304 -4.690 5.424 1.00 92.19 84 VAL A C 1
ATOM 714 O O . VAL A 1 84 ? -15.086 -3.478 5.469 1.00 92.19 84 VAL A O 1
ATOM 717 N N . TYR A 1 85 ? -14.487 -5.552 4.817 1.00 93.00 85 TYR A N 1
ATOM 718 C CA . TYR A 1 85 ? -13.249 -5.186 4.143 1.00 93.00 85 TYR A CA 1
ATOM 719 C C . TYR A 1 85 ? -13.486 -4.084 3.107 1.00 93.00 85 TYR A C 1
ATOM 721 O O . TYR A 1 85 ? -12.843 -3.035 3.176 1.00 93.00 85 TYR A O 1
ATOM 729 N N . CYS A 1 86 ? -14.459 -4.265 2.207 1.00 89.12 86 CYS A N 1
ATOM 730 C CA . CYS A 1 86 ? -14.782 -3.279 1.173 1.00 89.12 86 CYS A CA 1
ATOM 731 C C . CYS A 1 86 ? -15.126 -1.902 1.759 1.00 89.12 86 CYS A C 1
ATOM 733 O O . CYS A 1 86 ? -14.726 -0.875 1.214 1.00 89.12 86 CYS A O 1
ATOM 735 N N . LYS A 1 87 ? -15.850 -1.868 2.884 1.00 88.56 87 LYS A N 1
ATOM 736 C CA . LYS A 1 87 ? -16.274 -0.618 3.531 1.00 88.56 87 LYS A CA 1
ATOM 737 C C . LYS A 1 87 ? -15.139 0.107 4.245 1.00 88.56 87 LYS A C 1
ATOM 739 O O . LYS A 1 87 ? -15.138 1.338 4.261 1.00 88.56 87 LYS A O 1
ATOM 744 N N . ILE A 1 88 ? -14.217 -0.625 4.868 1.00 90.12 88 ILE A N 1
ATOM 745 C CA . ILE A 1 88 ? -13.121 -0.017 5.636 1.00 90.12 88 ILE A CA 1
ATOM 746 C C . ILE A 1 88 ? -11.903 0.304 4.766 1.00 90.12 88 ILE A C 1
ATOM 748 O O . ILE A 1 88 ? -11.118 1.192 5.111 1.00 90.12 88 ILE A O 1
ATOM 752 N N . ASN A 1 89 ? -11.733 -0.406 3.646 1.00 91.19 89 ASN A N 1
ATOM 753 C CA . ASN A 1 89 ? -10.571 -0.266 2.787 1.00 91.19 89 ASN A CA 1
ATOM 754 C C . ASN A 1 89 ? -10.514 1.137 2.163 1.00 91.19 89 ASN A C 1
ATOM 756 O O . ASN A 1 89 ? -11.260 1.495 1.252 1.00 91.19 89 ASN A O 1
ATOM 760 N N . ASN A 1 90 ? -9.566 1.925 2.667 1.00 89.31 90 ASN A N 1
ATOM 761 C CA . ASN A 1 90 ? -9.158 3.225 2.141 1.00 89.31 90 ASN A CA 1
ATOM 762 C C . ASN A 1 90 ? -7.698 3.215 1.657 1.00 89.31 90 ASN A C 1
ATOM 764 O O . ASN A 1 90 ? -7.097 4.268 1.424 1.00 89.31 90 ASN A O 1
ATOM 768 N N . CYS A 1 91 ? -7.089 2.034 1.521 1.00 91.44 91 CYS A N 1
ATOM 769 C CA . CYS A 1 91 ? -5.698 1.899 1.117 1.00 91.44 91 CYS A CA 1
ATOM 770 C C . CYS A 1 91 ? -5.492 2.467 -0.294 1.00 91.44 91 CYS A C 1
ATOM 772 O O . CYS A 1 91 ? -6.331 2.328 -1.183 1.00 91.44 91 CYS A O 1
ATOM 774 N N . LYS A 1 92 ? -4.344 3.115 -0.520 1.00 90.19 92 LYS A N 1
ATOM 775 C CA . LYS A 1 92 ? -3.960 3.689 -1.826 1.00 90.19 92 LYS A CA 1
ATOM 776 C C . LYS A 1 92 ? -2.863 2.874 -2.525 1.00 90.19 92 LYS A C 1
ATOM 778 O O . LYS A 1 92 ? -2.372 3.289 -3.570 1.00 90.19 92 LYS A O 1
ATOM 783 N N . SER A 1 93 ? -2.491 1.724 -1.961 1.00 93.62 93 SER A N 1
ATOM 784 C CA . SER A 1 93 ? -1.486 0.812 -2.507 1.00 93.62 93 SER A CA 1
ATOM 785 C C . SER A 1 93 ? -1.940 -0.645 -2.429 1.00 93.62 93 SER A C 1
ATOM 787 O O . SER A 1 93 ? -2.639 -1.010 -1.484 1.00 93.62 93 SER A O 1
ATOM 789 N N . PHE A 1 94 ? -1.492 -1.471 -3.381 1.00 94.81 94 PHE A N 1
ATOM 790 C CA . PHE A 1 94 ? -1.751 -2.919 -3.383 1.00 94.81 94 PHE A CA 1
ATOM 791 C C . PHE A 1 94 ? -1.277 -3.582 -2.077 1.00 94.81 94 PHE A C 1
ATOM 793 O O . PHE A 1 94 ? -1.984 -4.385 -1.481 1.00 94.81 94 PHE A O 1
ATOM 800 N N . ALA A 1 95 ? -0.099 -3.180 -1.584 1.00 95.19 95 ALA A N 1
ATOM 801 C CA . ALA A 1 95 ? 0.474 -3.726 -0.360 1.00 95.19 95 ALA A CA 1
ATOM 802 C C . ALA A 1 95 ? -0.378 -3.374 0.865 1.00 95.19 95 ALA A C 1
ATOM 804 O O . ALA A 1 95 ? -0.557 -4.206 1.746 1.00 95.19 95 ALA A O 1
ATOM 805 N N . GLY A 1 96 ? -0.929 -2.156 0.918 1.00 95.00 96 GLY A N 1
ATOM 806 C CA . GLY A 1 96 ? -1.840 -1.760 1.990 1.00 95.00 96 GLY A CA 1
ATOM 807 C C . GLY A 1 96 ? -3.117 -2.597 1.994 1.00 95.00 96 GLY A C 1
ATOM 808 O O . GLY A 1 96 ? -3.550 -3.019 3.057 1.00 95.00 96 GLY A O 1
ATOM 809 N N . GLU A 1 97 ? -3.674 -2.888 0.817 1.00 94.88 97 GLU A N 1
ATOM 810 C CA . GLU A 1 97 ? -4.869 -3.726 0.672 1.00 94.88 97 GLU A CA 1
ATOM 811 C C . GLU A 1 97 ? -4.646 -5.165 1.123 1.00 94.88 97 GLU A C 1
ATOM 813 O O . GLU A 1 97 ? -5.457 -5.696 1.879 1.00 94.88 97 GLU A O 1
ATOM 818 N N . GLN A 1 98 ? -3.531 -5.758 0.699 1.00 96.44 98 GLN A N 1
ATOM 819 C CA . GLN A 1 98 ? -3.110 -7.100 1.093 1.00 96.44 98 GLN A CA 1
ATOM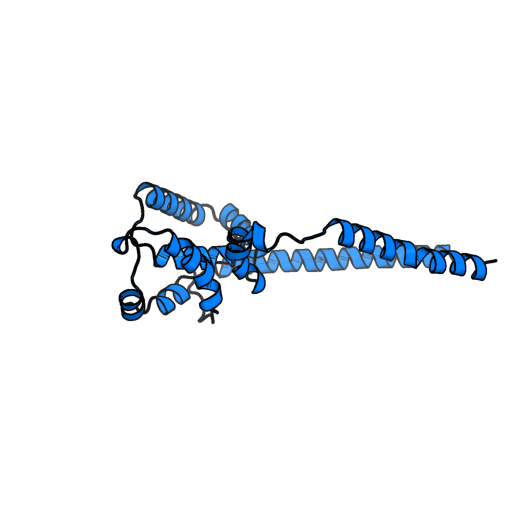 820 C C . GLN A 1 98 ? -2.824 -7.189 2.601 1.00 96.44 98 GLN A C 1
ATOM 822 O O . GLN A 1 98 ? -3.237 -8.141 3.264 1.00 96.44 98 GLN A O 1
ATOM 827 N N . ILE A 1 99 ? -2.158 -6.177 3.170 1.00 94.62 99 ILE A N 1
ATOM 828 C CA . ILE A 1 99 ? -1.884 -6.111 4.612 1.00 94.62 99 ILE A CA 1
ATOM 829 C C . ILE A 1 99 ? -3.184 -5.951 5.402 1.00 94.62 99 ILE A C 1
ATOM 831 O O . ILE A 1 99 ? -3.392 -6.688 6.362 1.00 94.62 99 ILE A O 1
ATOM 835 N N . LEU A 1 100 ? -4.068 -5.033 5.006 1.00 94.62 100 LEU A N 1
ATOM 836 C CA . LEU A 1 100 ? -5.357 -4.833 5.668 1.00 94.62 100 LEU A CA 1
ATOM 837 C C . LEU A 1 100 ? -6.179 -6.125 5.675 1.00 94.62 100 LEU A C 1
ATOM 839 O O . LEU A 1 100 ? -6.697 -6.504 6.720 1.00 94.62 100 LEU A O 1
ATOM 843 N N . TYR A 1 101 ? -6.241 -6.820 4.537 1.00 95.44 101 TYR A N 1
ATOM 844 C CA . TYR A 1 101 ? -6.936 -8.100 4.423 1.00 95.44 101 TYR A CA 1
ATOM 845 C C . TYR A 1 101 ? -6.353 -9.149 5.378 1.00 95.44 101 TYR A C 1
ATOM 847 O O . TYR A 1 101 ? -7.103 -9.799 6.103 1.00 95.44 101 TYR A O 1
ATOM 855 N N . SER A 1 102 ? -5.019 -9.254 5.456 1.00 94.06 102 SER A N 1
ATOM 856 C CA . SER A 1 102 ? -4.361 -10.171 6.399 1.00 94.06 102 SER A CA 1
ATOM 857 C C . SER A 1 102 ? -4.647 -9.834 7.865 1.00 94.06 102 SER A C 1
ATOM 859 O O . SER A 1 102 ? -4.981 -10.726 8.634 1.00 94.06 102 SER A O 1
ATOM 861 N N . ILE A 1 103 ? -4.612 -8.547 8.237 1.00 91.88 103 ILE A N 1
ATOM 862 C CA . ILE A 1 103 ? -4.892 -8.100 9.609 1.00 91.88 103 ILE A CA 1
ATOM 863 C C . ILE A 1 103 ? -6.315 -8.476 10.025 1.00 91.88 103 ILE A C 1
ATOM 865 O O . ILE A 1 103 ? -6.514 -8.885 11.162 1.00 91.88 103 ILE A O 1
ATOM 869 N N . LEU A 1 104 ? -7.296 -8.367 9.122 1.00 93.06 104 LEU A N 1
ATOM 870 C CA . LEU A 1 104 ? -8.675 -8.755 9.429 1.00 93.06 104 LEU A CA 1
ATOM 871 C C . LEU A 1 104 ? -8.840 -10.257 9.680 1.00 93.06 104 LEU A C 1
ATOM 873 O O . LEU A 1 104 ? -9.752 -10.633 10.406 1.00 93.06 104 LEU A O 1
ATOM 877 N N . HIS A 1 105 ? -7.990 -11.101 9.095 1.00 92.69 105 HIS A N 1
ATOM 878 C CA . HIS A 1 105 ? -8.020 -12.545 9.328 1.00 92.69 105 HIS A CA 1
ATOM 879 C C . HIS A 1 105 ? -7.272 -12.963 10.599 1.00 92.69 105 HIS A C 1
ATOM 881 O O . HIS A 1 105 ? -7.413 -14.101 11.042 1.00 92.69 105 HIS A O 1
ATOM 887 N N . GLU A 1 106 ? -6.459 -12.088 11.189 1.00 89.50 106 GLU A N 1
ATOM 888 C CA . GLU A 1 106 ? -5.672 -12.393 12.382 1.00 89.50 106 GLU A CA 1
ATOM 889 C C . GLU A 1 106 ? -6.472 -12.102 13.653 1.00 89.50 106 GLU A C 1
ATOM 891 O O . GLU A 1 106 ? -6.886 -10.975 13.911 1.00 89.50 106 GLU A O 1
ATOM 896 N N . THR A 1 107 ? -6.646 -13.116 14.500 1.00 83.25 107 THR A N 1
ATOM 897 C CA . THR A 1 107 ? -7.320 -12.964 15.804 1.00 83.25 107 THR A CA 1
ATOM 898 C C . THR A 1 107 ? -6.337 -12.591 16.911 1.00 83.25 107 THR A C 1
ATOM 900 O O . THR A 1 107 ? -6.712 -12.023 17.938 1.00 83.25 107 THR A O 1
ATOM 903 N N . LYS A 1 108 ? -5.051 -12.892 16.709 1.00 79.19 108 LYS A N 1
ATOM 904 C CA . LYS A 1 108 ? -3.993 -12.631 17.677 1.00 79.19 108 LYS A CA 1
ATOM 905 C C . LYS A 1 108 ? -3.298 -11.310 17.386 1.00 79.19 108 LYS A C 1
ATOM 907 O O . LYS A 1 108 ? -2.336 -11.251 16.626 1.00 79.19 108 LYS A O 1
ATOM 912 N N . ILE A 1 109 ? -3.726 -10.267 18.084 1.00 70.38 109 ILE A N 1
ATOM 913 C CA . ILE A 1 109 ? -3.020 -8.987 18.113 1.00 70.38 109 ILE A CA 1
ATOM 914 C C . ILE A 1 109 ? -2.273 -8.889 19.445 1.00 70.38 109 ILE A C 1
ATOM 916 O O . ILE A 1 109 ? -2.871 -8.932 20.517 1.00 70.38 109 ILE A O 1
ATOM 920 N N . ASN A 1 110 ? -0.947 -8.782 19.393 1.00 79.50 110 ASN A N 1
ATOM 921 C CA . ASN A 1 110 ? -0.135 -8.515 20.579 1.00 79.50 110 ASN A CA 1
ATOM 922 C C . ASN A 1 110 ? -0.436 -7.099 21.098 1.00 79.50 110 ASN A C 1
ATOM 924 O O . ASN A 1 110 ? -0.495 -6.160 20.307 1.00 79.50 110 ASN A O 1
ATOM 928 N N . GLU A 1 111 ? -0.549 -6.910 22.416 1.00 82.12 111 GLU A N 1
ATOM 929 C CA . GLU A 1 111 ? -0.802 -5.593 23.027 1.00 82.12 111 GLU A CA 1
ATOM 930 C C . GLU A 1 111 ? 0.195 -4.521 22.563 1.00 82.12 111 GLU A C 1
ATOM 932 O O . GLU A 1 111 ? -0.175 -3.368 22.347 1.00 82.12 111 GLU A O 1
ATOM 937 N N . LYS A 1 112 ? 1.463 -4.902 22.349 1.00 84.25 112 LYS A N 1
ATOM 938 C CA . LYS A 1 112 ? 2.483 -3.987 21.813 1.00 84.25 112 LYS A CA 1
ATOM 939 C C . LYS A 1 112 ? 2.185 -3.546 20.380 1.00 84.25 112 LYS A C 1
ATOM 941 O O . LYS A 1 112 ? 2.389 -2.378 20.054 1.00 84.25 112 LYS A O 1
ATOM 946 N N . ASP A 1 113 ? 1.707 -4.462 19.543 1.00 83.88 113 ASP A N 1
ATOM 947 C CA . ASP A 1 113 ? 1.373 -4.174 18.146 1.00 83.88 113 ASP A CA 1
ATOM 948 C C . ASP A 1 113 ? 0.114 -3.306 18.071 1.00 83.88 113 ASP A C 1
ATOM 950 O O . ASP A 1 113 ? 0.077 -2.347 17.298 1.00 83.88 113 ASP A O 1
ATOM 954 N N . TYR A 1 114 ? -0.862 -3.564 18.949 1.00 85.75 114 TYR A N 1
ATOM 955 C CA . TYR A 1 114 ? -2.049 -2.726 19.109 1.00 85.75 114 TYR A CA 1
ATOM 956 C C . TYR A 1 114 ? -1.687 -1.301 19.546 1.00 85.75 114 TYR A C 1
ATOM 958 O O . TYR A 1 114 ? -2.084 -0.339 18.896 1.00 85.75 114 TYR A O 1
ATOM 966 N N . ALA A 1 115 ? -0.865 -1.143 20.589 1.00 90.75 115 ALA A N 1
ATOM 967 C CA . ALA A 1 115 ? -0.418 0.174 21.046 1.00 90.75 115 ALA A CA 1
ATOM 968 C C . ALA A 1 115 ? 0.362 0.934 19.956 1.00 90.75 115 ALA A C 1
ATOM 970 O O . ALA A 1 115 ? 0.214 2.147 19.797 1.00 90.75 115 ALA A O 1
ATOM 971 N N . GLY A 1 116 ? 1.175 0.220 19.170 1.00 91.81 116 GLY A N 1
ATOM 972 C CA . GLY A 1 116 ? 1.878 0.788 18.022 1.00 91.81 116 GLY A CA 1
ATOM 973 C C . GLY A 1 116 ? 0.942 1.218 16.888 1.00 91.81 116 GLY A C 1
ATOM 974 O O . GLY A 1 116 ? 1.204 2.230 16.237 1.00 91.81 116 GLY A O 1
ATOM 975 N N . LEU A 1 117 ? -0.140 0.475 16.642 1.00 88.88 117 LEU A N 1
ATOM 976 C CA . LEU A 1 117 ? -1.178 0.845 15.680 1.00 88.88 117 LEU A CA 1
ATOM 977 C C . LEU A 1 117 ? -1.943 2.087 16.151 1.00 88.88 117 LEU A C 1
ATOM 979 O O . LEU A 1 117 ? -2.033 3.058 15.405 1.00 88.88 117 LEU A O 1
ATOM 983 N N . GLU A 1 118 ? -2.402 2.085 17.399 1.00 92.50 118 GLU A N 1
ATOM 984 C CA . GLU A 1 118 ? -3.126 3.190 18.031 1.00 92.50 118 GLU A CA 1
ATOM 985 C C . GLU A 1 118 ? -2.306 4.488 18.001 1.00 92.50 118 GLU A C 1
ATOM 987 O O . GLU A 1 118 ? -2.796 5.552 17.627 1.00 92.50 118 GLU A O 1
ATOM 992 N N . SER A 1 119 ? -1.007 4.408 18.307 1.00 94.94 119 SER A N 1
ATOM 993 C CA . SER A 1 119 ? -0.105 5.560 18.219 1.00 94.94 119 SER A CA 1
ATOM 994 C C . SER A 1 119 ? -0.009 6.127 16.797 1.00 94.94 119 SER A C 1
ATOM 996 O O . SER A 1 119 ? 0.010 7.347 16.632 1.00 94.94 119 SER A O 1
ATOM 998 N N . LYS A 1 120 ? 0.023 5.269 15.767 1.00 93.12 120 LYS A N 1
ATOM 999 C CA . LYS A 1 120 ? 0.045 5.711 14.362 1.00 93.12 120 LYS A CA 1
ATOM 1000 C C . LYS A 1 120 ? -1.284 6.333 13.946 1.00 93.12 120 LYS A C 1
ATOM 1002 O O . LYS A 1 120 ? -1.264 7.336 13.241 1.00 93.12 120 LYS A O 1
ATOM 1007 N N . ILE A 1 121 ? -2.411 5.756 14.368 1.00 91.94 121 ILE A N 1
ATOM 1008 C CA . ILE A 1 121 ? -3.750 6.300 14.098 1.00 91.94 121 ILE A CA 1
ATOM 1009 C C . ILE A 1 121 ? -3.846 7.717 14.667 1.00 91.94 121 ILE A C 1
ATOM 1011 O O . ILE A 1 121 ? -4.103 8.648 13.909 1.00 91.94 121 ILE A O 1
ATOM 1015 N N . ASN A 1 122 ? -3.514 7.887 15.950 1.00 95.06 122 ASN A N 1
ATOM 1016 C CA . ASN A 1 122 ? -3.537 9.187 16.620 1.00 95.06 122 ASN A CA 1
ATOM 1017 C C . ASN A 1 122 ? -2.619 10.214 15.937 1.00 95.06 122 ASN A C 1
ATOM 1019 O O . ASN A 1 122 ? -3.021 11.354 15.724 1.00 95.06 122 ASN A O 1
ATOM 1023 N N . TYR A 1 123 ? -1.412 9.805 15.530 1.00 94.75 123 TYR A N 1
ATOM 1024 C CA . TYR A 1 123 ? -0.489 10.679 14.799 1.00 94.75 123 TYR A CA 1
ATOM 1025 C C . TYR A 1 123 ? -1.063 11.149 13.456 1.00 94.75 123 TYR A C 1
ATOM 1027 O O . TYR A 1 123 ? -1.011 12.333 13.134 1.00 94.75 123 TYR A O 1
ATOM 1035 N N . PHE A 1 124 ? -1.634 10.238 12.662 1.00 91.81 124 PHE A N 1
ATOM 1036 C CA . PHE A 1 124 ? -2.232 10.603 11.376 1.00 91.81 124 PHE A CA 1
ATOM 1037 C C . PHE A 1 124 ? -3.559 11.357 11.522 1.00 91.81 124 PHE A C 1
ATOM 1039 O O . PHE A 1 124 ? -3.989 12.011 10.573 1.00 91.81 124 PHE A O 1
ATOM 1046 N N . GLU A 1 125 ? -4.211 11.293 12.679 1.00 90.75 125 GLU A N 1
ATOM 1047 C CA . GLU A 1 125 ? -5.381 12.112 12.983 1.00 90.75 125 GLU A CA 1
ATOM 1048 C C . GLU A 1 125 ? -4.993 13.552 13.361 1.00 90.75 125 GLU A C 1
ATOM 1050 O O . GLU A 1 125 ? -5.632 14.489 12.875 1.00 90.75 125 GLU A O 1
ATOM 1055 N N . SER A 1 126 ? -3.925 13.745 14.151 1.00 93.00 126 SER A N 1
ATOM 1056 C CA . SER A 1 126 ? -3.477 15.074 14.596 1.00 93.00 126 SER A CA 1
ATOM 1057 C C . SER A 1 126 ? -2.651 15.829 13.547 1.00 93.00 126 SER A C 1
ATOM 1059 O O . SER A 1 126 ? -2.901 17.009 13.294 1.00 93.00 126 SER A O 1
ATOM 1061 N N . GLU A 1 127 ? -1.701 15.157 12.892 1.00 95.06 127 GLU A N 1
ATOM 1062 C CA . GLU A 1 127 ? -0.711 15.788 12.010 1.00 95.06 127 GLU A CA 1
ATOM 1063 C C . GLU A 1 127 ? -1.154 15.764 10.537 1.00 95.06 127 GLU A C 1
ATOM 1065 O O . GLU A 1 127 ? -0.728 14.938 9.724 1.00 95.06 127 GLU A O 1
ATOM 1070 N N . LEU A 1 128 ? -2.052 16.686 10.170 1.00 91.00 128 LEU A N 1
ATOM 1071 C CA . LEU A 1 128 ? -2.681 16.722 8.840 1.00 91.00 128 LEU A CA 1
ATOM 1072 C C . LEU A 1 128 ? -1.683 16.928 7.684 1.00 91.00 128 LEU A C 1
ATOM 1074 O O . LEU A 1 128 ? -1.901 16.399 6.592 1.00 91.00 128 LEU A O 1
ATOM 1078 N N . ILE A 1 129 ? -0.625 17.720 7.890 1.00 91.44 129 ILE A N 1
ATOM 1079 C CA . ILE A 1 129 ? 0.345 18.062 6.837 1.00 91.44 129 ILE A CA 1
ATOM 1080 C C . ILE A 1 129 ? 1.172 16.823 6.488 1.00 91.44 129 ILE A C 1
ATOM 1082 O O . ILE A 1 129 ? 1.216 16.407 5.329 1.00 91.44 129 ILE A O 1
ATOM 1086 N N . GLU A 1 130 ? 1.762 16.200 7.501 1.00 92.62 130 GLU A N 1
ATOM 1087 C CA . GLU A 1 130 ? 2.578 14.996 7.414 1.00 92.62 130 GLU A CA 1
ATOM 1088 C C . GLU A 1 130 ? 1.748 13.822 6.901 1.00 92.62 130 GLU A C 1
ATOM 1090 O O . GLU A 1 130 ? 2.190 13.092 6.008 1.00 92.62 130 GLU A O 1
ATOM 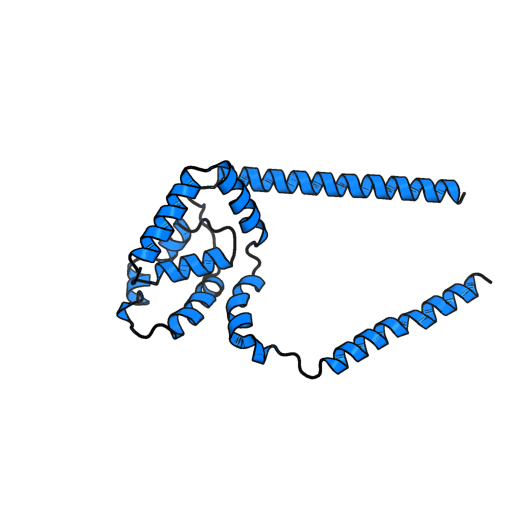1095 N N . ARG A 1 131 ? 0.506 13.683 7.387 1.00 91.94 131 ARG A N 1
ATOM 1096 C CA . ARG A 1 131 ? -0.454 12.715 6.857 1.00 91.94 131 ARG A CA 1
ATOM 1097 C C . ARG A 1 131 ? -0.608 12.866 5.349 1.00 91.94 131 ARG A C 1
ATOM 1099 O O . ARG A 1 131 ? -0.463 11.883 4.625 1.00 91.94 131 ARG A O 1
ATOM 1106 N N . ASP A 1 132 ? -0.936 14.061 4.867 1.00 91.50 132 ASP A N 1
ATOM 1107 C CA . ASP A 1 132 ? -1.233 14.275 3.450 1.00 91.50 132 ASP A CA 1
ATOM 1108 C C . ASP A 1 132 ? 0.001 14.032 2.563 1.00 91.50 132 ASP A C 1
ATOM 1110 O O . ASP A 1 132 ? -0.122 13.543 1.434 1.00 91.50 132 ASP A O 1
ATOM 1114 N N . GLU A 1 133 ? 1.203 14.335 3.060 1.00 92.62 133 GLU A N 1
ATOM 1115 C CA . GLU A 1 133 ? 2.457 14.025 2.371 1.00 92.62 133 GLU A CA 1
ATOM 1116 C C . GLU A 1 133 ? 2.733 12.524 2.304 1.00 92.62 133 GLU A C 1
ATOM 1118 O O . GLU A 1 133 ? 3.035 12.003 1.224 1.00 92.62 133 GLU A O 1
ATOM 1123 N N . ILE A 1 134 ? 2.573 11.814 3.421 1.00 92.62 134 ILE A N 1
ATOM 1124 C CA . ILE A 1 134 ? 2.762 10.364 3.486 1.00 92.62 134 ILE A CA 1
ATOM 1125 C C . ILE A 1 134 ? 1.729 9.651 2.608 1.00 92.62 134 ILE A C 1
ATOM 1127 O O . ILE A 1 134 ? 2.100 8.795 1.804 1.00 92.62 134 ILE A O 1
ATOM 1131 N N . TRP A 1 135 ? 0.454 10.043 2.660 1.00 91.94 135 TRP A N 1
ATOM 1132 C CA . TRP A 1 135 ? -0.577 9.487 1.779 1.00 91.94 135 TRP A CA 1
ATOM 1133 C C . TRP A 1 135 ? -0.301 9.747 0.307 1.00 91.94 135 TRP A C 1
ATOM 1135 O O . TRP A 1 135 ? -0.541 8.871 -0.527 1.00 91.94 135 TRP A O 1
ATOM 1145 N N . TYR A 1 136 ? 0.241 10.919 -0.030 1.00 92.56 136 TYR A N 1
ATOM 1146 C CA . TYR A 1 136 ? 0.678 11.191 -1.391 1.00 92.56 136 TYR A CA 1
ATOM 1147 C C . TYR A 1 136 ? 1.795 10.224 -1.808 1.00 92.56 136 TYR A C 1
ATOM 1149 O O . TYR A 1 136 ? 1.715 9.649 -2.894 1.00 92.56 136 TYR A O 1
ATOM 1157 N N . ILE A 1 137 ? 2.789 9.970 -0.953 1.00 93.12 137 ILE A N 1
ATOM 1158 C CA . ILE A 1 137 ? 3.853 8.991 -1.230 1.00 93.12 137 ILE A CA 1
ATOM 1159 C C . ILE A 1 137 ? 3.270 7.581 -1.408 1.00 93.12 137 ILE A C 1
ATOM 1161 O O . ILE A 1 137 ? 3.587 6.924 -2.398 1.00 93.12 137 ILE A O 1
ATOM 1165 N N . ILE A 1 138 ? 2.376 7.140 -0.518 1.00 92.56 138 ILE A N 1
ATOM 1166 C CA . ILE A 1 138 ? 1.733 5.816 -0.588 1.00 92.56 138 ILE A CA 1
ATOM 1167 C C . ILE A 1 138 ? 0.911 5.674 -1.873 1.00 92.56 138 ILE A C 1
ATOM 1169 O O . ILE A 1 138 ? 1.006 4.655 -2.552 1.00 92.56 138 ILE A O 1
ATOM 1173 N N . SER A 1 139 ? 0.163 6.708 -2.267 1.00 91.56 139 SER A N 1
ATOM 1174 C CA . SER A 1 139 ? -0.629 6.683 -3.505 1.00 91.56 139 SER A CA 1
ATOM 1175 C C . SER A 1 139 ? 0.212 6.506 -4.771 1.00 91.56 139 SER A C 1
ATOM 1177 O O . SER A 1 139 ? -0.291 6.019 -5.779 1.00 91.56 139 SER A O 1
ATOM 1179 N N . ARG A 1 140 ? 1.507 6.850 -4.725 1.00 91.19 140 ARG A N 1
ATOM 1180 C CA . ARG A 1 140 ? 2.431 6.635 -5.848 1.00 91.19 140 ARG A CA 1
ATOM 1181 C C . ARG A 1 140 ? 2.874 5.183 -6.000 1.00 91.19 140 ARG A C 1
ATOM 1183 O O . ARG A 1 140 ? 3.355 4.845 -7.077 1.00 91.19 140 ARG A O 1
ATOM 1190 N N . ILE A 1 141 ? 2.739 4.357 -4.960 1.00 92.31 141 ILE A N 1
ATOM 1191 C CA . ILE A 1 141 ? 2.919 2.902 -5.072 1.00 92.31 141 ILE A CA 1
ATOM 1192 C C . ILE A 1 141 ? 1.808 2.341 -5.966 1.00 92.31 141 ILE A C 1
ATOM 1194 O O . ILE A 1 141 ? 2.075 1.557 -6.872 1.00 92.31 141 ILE A O 1
ATOM 1198 N N . GLY A 1 142 ? 0.577 2.814 -5.754 1.00 89.38 142 GLY A N 1
ATOM 1199 C CA . GLY A 1 142 ? -0.570 2.489 -6.591 1.00 89.38 142 GLY A CA 1
ATOM 1200 C C . GLY A 1 142 ? -1.050 1.044 -6.455 1.00 89.38 142 GLY A C 1
ATOM 1201 O O . GLY A 1 142 ? -0.604 0.277 -5.599 1.00 89.38 142 GLY A O 1
ATOM 1202 N N . LYS A 1 143 ? -2.008 0.697 -7.314 1.00 91.19 143 LYS A N 1
ATOM 1203 C CA . LYS A 1 143 ? -2.747 -0.573 -7.317 1.00 91.19 143 LYS A CA 1
ATOM 1204 C C . LYS A 1 143 ? -2.655 -1.257 -8.681 1.00 91.19 143 LYS A C 1
ATOM 1206 O O . LYS A 1 143 ? -3.652 -1.684 -9.252 1.00 91.19 143 LYS A O 1
ATOM 1211 N N . ASN A 1 144 ? -1.456 -1.282 -9.260 1.00 92.19 144 ASN A N 1
ATOM 1212 C CA . ASN A 1 144 ? -1.253 -1.991 -10.520 1.00 92.19 144 ASN A CA 1
ATOM 1213 C C . ASN A 1 144 ? -1.463 -3.488 -10.280 1.00 92.19 144 ASN A C 1
ATOM 1215 O O . ASN A 1 144 ? -0.897 -4.042 -9.339 1.00 92.19 144 ASN A O 1
ATOM 1219 N N . ARG A 1 145 ? -2.240 -4.136 -11.149 1.00 92.25 145 ARG A N 1
ATOM 1220 C CA . ARG A 1 145 ? -2.611 -5.553 -11.029 1.00 92.25 145 ARG A CA 1
ATOM 1221 C C . ARG A 1 145 ? -1.399 -6.473 -10.838 1.00 92.25 145 ARG A C 1
ATOM 1223 O O . ARG A 1 145 ? -1.392 -7.321 -9.954 1.00 92.25 145 ARG A O 1
ATOM 1230 N N . ASP A 1 146 ? -0.330 -6.231 -11.595 1.00 92.56 146 ASP A N 1
ATOM 1231 C CA . ASP A 1 146 ? 0.905 -7.024 -11.525 1.00 92.56 146 ASP A CA 1
ATOM 1232 C C . ASP A 1 146 ? 1.632 -6.888 -10.179 1.00 92.56 146 ASP A C 1
ATOM 1234 O O . ASP A 1 146 ? 2.374 -7.778 -9.770 1.00 92.56 146 ASP A O 1
ATOM 1238 N N . SER A 1 147 ? 1.421 -5.781 -9.461 1.00 93.94 147 SER A N 1
ATOM 1239 C CA . SER A 1 147 ? 2.071 -5.542 -8.173 1.00 93.94 147 SER A CA 1
ATOM 1240 C C . SER A 1 147 ? 1.547 -6.458 -7.067 1.00 93.94 147 SER A C 1
ATOM 1242 O O . SER A 1 147 ? 2.305 -6.778 -6.157 1.00 93.94 147 SER A O 1
ATOM 1244 N N . TYR A 1 148 ? 0.313 -6.963 -7.168 1.00 95.19 148 TYR A N 1
ATOM 1245 C CA . TYR A 1 148 ? -0.252 -7.902 -6.186 1.00 95.19 148 TYR A CA 1
ATOM 1246 C C . TYR A 1 148 ? 0.467 -9.256 -6.163 1.00 95.19 148 TYR A C 1
ATOM 1248 O O . TYR A 1 148 ? 0.392 -9.965 -5.166 1.00 95.19 148 TYR A O 1
ATOM 1256 N N . TYR A 1 149 ? 1.215 -9.591 -7.216 1.00 93.56 149 TYR A N 1
ATOM 1257 C CA . TYR A 1 149 ? 2.039 -10.800 -7.287 1.00 93.56 149 TYR A CA 1
ATOM 1258 C C . TYR A 1 149 ? 3.400 -10.644 -6.594 1.00 93.56 149 TYR A C 1
ATOM 1260 O O . TYR A 1 149 ? 4.156 -11.610 -6.481 1.00 93.56 149 TYR A O 1
ATOM 1268 N N . LEU A 1 150 ? 3.747 -9.434 -6.134 1.00 92.00 150 LEU A N 1
ATOM 1269 C CA . LEU A 1 150 ? 5.034 -9.158 -5.496 1.00 92.00 150 LEU A CA 1
ATOM 1270 C C . LEU A 1 150 ? 5.346 -10.089 -4.307 1.00 92.00 150 LEU A C 1
ATOM 1272 O O . LEU A 1 150 ? 6.488 -10.552 -4.238 1.00 92.00 150 LEU A O 1
ATOM 1276 N N . PRO A 1 151 ? 4.399 -10.411 -3.401 1.00 91.00 151 PRO A N 1
ATOM 1277 C CA . PRO A 1 151 ? 4.651 -11.363 -2.322 1.00 91.00 151 PRO A CA 1
ATOM 1278 C C . PRO A 1 151 ? 5.175 -12.723 -2.804 1.00 91.00 151 PRO A C 1
ATOM 1280 O O . PRO A 1 151 ? 6.124 -13.255 -2.228 1.00 91.00 151 PRO A O 1
ATOM 1283 N N . ASP A 1 152 ? 4.633 -13.268 -3.892 1.00 89.81 152 ASP A N 1
ATOM 1284 C CA . ASP A 1 152 ? 5.067 -14.553 -4.450 1.00 89.81 152 ASP A CA 1
ATOM 1285 C C . ASP A 1 152 ? 6.422 -14.476 -5.121 1.00 89.81 152 ASP A C 1
ATOM 1287 O O . ASP A 1 152 ? 7.221 -15.402 -4.983 1.00 89.81 152 ASP A O 1
ATOM 1291 N N . TYR A 1 153 ? 6.696 -13.376 -5.828 1.00 87.94 153 TYR A N 1
ATOM 1292 C CA . TYR A 1 153 ? 8.017 -13.136 -6.402 1.00 87.94 153 TYR A CA 1
ATOM 1293 C C . TYR A 1 153 ? 9.084 -13.110 -5.308 1.00 87.94 153 TYR A C 1
ATOM 1295 O O . TYR A 1 153 ? 10.131 -13.733 -5.463 1.00 87.94 153 TYR A O 1
ATOM 1303 N N . ILE A 1 154 ? 8.805 -12.433 -4.188 1.00 87.81 154 ILE A N 1
ATOM 1304 C CA . ILE A 1 154 ? 9.719 -12.353 -3.042 1.00 87.81 154 ILE A CA 1
ATOM 1305 C C . ILE A 1 154 ? 9.890 -13.725 -2.378 1.00 87.81 154 ILE A C 1
ATOM 1307 O O . ILE A 1 154 ? 11.009 -14.095 -2.024 1.00 87.81 154 ILE A O 1
ATOM 1311 N N . LYS A 1 155 ? 8.812 -14.503 -2.232 1.00 85.44 155 LYS A N 1
ATOM 1312 C CA . LYS A 1 155 ? 8.876 -15.854 -1.653 1.00 85.44 155 LYS A CA 1
ATOM 1313 C C . LYS A 1 155 ? 9.664 -16.828 -2.534 1.00 85.44 155 LYS A C 1
ATOM 1315 O O . LYS A 1 155 ? 10.402 -17.659 -2.017 1.00 85.44 155 LYS A O 1
ATOM 1320 N N . ASN A 1 156 ? 9.522 -16.711 -3.853 1.00 84.38 156 ASN A N 1
ATOM 1321 C CA . ASN A 1 156 ? 10.062 -17.654 -4.832 1.00 84.38 156 ASN A CA 1
ATOM 1322 C C . ASN A 1 156 ? 11.212 -17.059 -5.664 1.00 84.38 156 ASN A C 1
ATOM 1324 O O . ASN A 1 156 ? 11.358 -17.395 -6.839 1.00 84.38 156 ASN A O 1
ATOM 1328 N N . LEU A 1 157 ? 12.048 -16.193 -5.078 1.00 80.75 157 LEU A N 1
ATOM 1329 C CA . LEU A 1 157 ? 13.153 -15.522 -5.787 1.00 80.75 157 LEU A CA 1
ATOM 1330 C C . LEU A 1 157 ? 14.072 -16.495 -6.543 1.00 80.75 157 LEU A C 1
ATOM 1332 O O . LEU A 1 157 ? 14.558 -16.175 -7.626 1.00 80.75 157 LEU A O 1
ATOM 1336 N N . GLU A 1 158 ? 14.288 -17.692 -5.998 1.00 76.12 158 GLU A N 1
ATOM 1337 C CA . GLU A 1 158 ? 15.111 -18.718 -6.642 1.00 76.12 158 GLU A CA 1
ATOM 1338 C C . GLU A 1 158 ? 14.475 -19.278 -7.920 1.00 76.12 158 GLU A C 1
ATOM 1340 O O . GLU A 1 158 ? 15.186 -19.515 -8.896 1.00 76.12 158 GLU A O 1
ATOM 1345 N N . ALA A 1 159 ? 13.147 -19.426 -7.954 1.00 74.00 159 ALA A N 1
ATOM 1346 C CA . ALA A 1 159 ? 12.419 -19.903 -9.131 1.00 74.00 159 ALA A CA 1
ATOM 1347 C C . ALA A 1 159 ? 12.444 -18.881 -10.281 1.00 74.00 159 ALA A C 1
ATOM 1349 O O . ALA A 1 159 ? 12.405 -19.259 -11.449 1.00 74.00 159 ALA A O 1
ATOM 1350 N N . PHE A 1 160 ? 12.566 -17.590 -9.956 1.00 70.50 160 PHE A N 1
ATOM 1351 C CA . PHE A 1 160 ? 12.693 -16.504 -10.932 1.00 70.50 160 PHE A CA 1
ATOM 1352 C C . PHE A 1 160 ? 14.143 -16.185 -11.312 1.00 70.50 160 PHE A C 1
ATOM 1354 O O . PHE A 1 160 ? 14.396 -15.232 -12.056 1.00 70.50 160 PHE A O 1
ATOM 1361 N N . ARG A 1 161 ? 15.119 -16.970 -10.837 1.00 74.38 161 ARG A N 1
ATOM 1362 C CA . ARG A 1 161 ? 16.520 -16.770 -11.203 1.00 74.38 161 ARG A CA 1
ATOM 1363 C C . ARG A 1 161 ? 16.711 -17.123 -12.677 1.00 74.38 161 ARG A C 1
ATOM 1365 O O . ARG A 1 161 ? 16.682 -18.288 -13.064 1.00 74.38 161 ARG A O 1
ATOM 1372 N N . ILE A 1 162 ? 16.924 -16.101 -13.503 1.00 74.31 162 ILE A N 1
ATOM 1373 C CA . ILE A 1 162 ? 17.156 -16.265 -14.939 1.00 74.31 162 ILE A CA 1
ATOM 1374 C C . ILE A 1 162 ? 18.443 -17.072 -15.135 1.00 74.31 162 ILE A C 1
ATOM 1376 O O . ILE A 1 162 ? 19.546 -16.603 -14.847 1.00 74.31 162 ILE A O 1
ATOM 1380 N N . SER A 1 163 ? 18.292 -18.309 -15.606 1.00 74.56 163 SER A N 1
ATOM 1381 C CA . SER A 1 163 ? 19.427 -19.160 -15.952 1.00 74.56 163 SER A CA 1
ATOM 1382 C C . SER A 1 163 ? 20.187 -18.575 -17.145 1.00 74.56 163 SER A C 1
ATOM 1384 O O . SER A 1 163 ? 19.587 -17.990 -18.046 1.00 74.56 163 SER A O 1
ATOM 1386 N N . ASN A 1 164 ? 21.510 -18.754 -17.164 1.00 82.25 164 ASN A N 1
ATOM 1387 C CA . ASN A 1 164 ? 22.399 -18.304 -18.240 1.00 82.25 164 ASN A CA 1
ATOM 1388 C C . ASN A 1 164 ? 22.338 -16.792 -18.518 1.00 82.25 164 ASN A C 1
ATOM 1390 O O . ASN A 1 164 ? 22.215 -16.367 -19.667 1.00 82.25 164 ASN A O 1
ATOM 1394 N N . ILE A 1 165 ? 22.470 -15.965 -17.477 1.00 85.56 165 ILE A N 1
ATOM 1395 C CA . ILE A 1 165 ? 22.472 -14.496 -17.604 1.00 85.56 165 ILE A CA 1
ATOM 1396 C C . ILE A 1 165 ? 23.530 -13.983 -18.604 1.00 85.56 165 ILE A C 1
ATOM 1398 O O . ILE A 1 165 ? 23.299 -13.006 -19.315 1.00 85.56 165 ILE A O 1
ATOM 1402 N N . GLU A 1 166 ? 24.634 -14.720 -18.751 1.00 86.12 166 GLU A N 1
ATOM 1403 C CA . GLU A 1 166 ? 25.695 -14.472 -19.735 1.00 86.12 166 GLU A CA 1
ATOM 1404 C C . GLU A 1 166 ? 25.185 -14.462 -21.185 1.00 86.12 166 GLU A C 1
ATOM 1406 O O . GLU A 1 166 ? 25.622 -13.648 -21.998 1.00 86.12 166 GLU A O 1
ATOM 1411 N N . TYR A 1 167 ? 2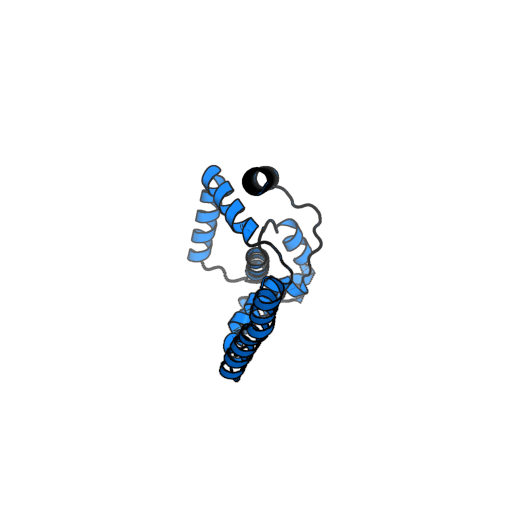4.199 -15.304 -21.514 1.00 89.56 167 TYR A N 1
ATOM 1412 C CA . TYR A 1 167 ? 23.578 -15.315 -22.840 1.00 89.56 167 TYR A CA 1
ATOM 1413 C C . TYR A 1 167 ? 22.798 -14.021 -23.105 1.00 89.56 167 TYR A C 1
ATOM 1415 O O . TYR A 1 167 ? 22.869 -13.459 -24.197 1.00 89.56 167 TYR A O 1
ATOM 1423 N N . PHE A 1 168 ? 22.101 -13.496 -22.095 1.00 88.06 168 PHE A N 1
ATOM 1424 C CA . PHE A 1 168 ? 21.394 -12.220 -22.208 1.00 88.06 168 PHE A CA 1
ATOM 1425 C C . PHE A 1 168 ? 22.367 -11.042 -22.342 1.00 88.06 168 PHE A C 1
ATOM 1427 O O . PHE A 1 168 ? 22.114 -10.123 -23.126 1.00 88.06 168 PHE A O 1
ATOM 1434 N N . HIS A 1 169 ? 23.509 -11.082 -21.647 1.00 90.25 169 HIS A N 1
ATOM 1435 C CA . HIS A 1 169 ? 24.582 -10.105 -21.841 1.00 90.25 169 HIS A CA 1
ATOM 1436 C C . HIS A 1 169 ? 25.151 -10.156 -23.265 1.00 90.25 169 HIS A C 1
ATOM 1438 O O . HIS A 1 169 ? 25.283 -9.109 -23.903 1.00 90.25 169 HIS A O 1
ATOM 1444 N N . PHE A 1 170 ? 25.398 -11.354 -23.800 1.00 93.69 170 PHE A N 1
ATOM 1445 C CA . PHE A 1 170 ? 25.838 -11.539 -25.183 1.00 93.69 170 PHE A CA 1
ATOM 1446 C C . PHE A 1 170 ? 24.815 -11.002 -26.198 1.00 93.69 170 PHE A C 1
ATOM 1448 O O . PHE A 1 170 ? 25.175 -10.227 -27.086 1.00 93.69 170 PHE A O 1
ATOM 1455 N N . MET A 1 171 ? 23.528 -11.325 -26.030 1.00 91.56 171 MET A N 1
ATOM 1456 C CA . MET A 1 171 ? 22.448 -10.826 -26.894 1.00 91.56 171 MET A CA 1
ATOM 1457 C C . MET A 1 171 ? 22.344 -9.298 -26.873 1.00 91.56 171 MET A C 1
ATOM 1459 O O . MET A 1 171 ? 22.140 -8.672 -27.915 1.00 91.56 171 MET A O 1
ATOM 1463 N N . ARG A 1 172 ? 22.552 -8.670 -25.710 1.00 92.00 172 ARG A N 1
ATOM 1464 C CA . ARG A 1 172 ? 22.587 -7.206 -25.589 1.00 92.00 172 ARG A CA 1
ATOM 1465 C C . ARG A 1 172 ? 23.749 -6.590 -26.375 1.00 92.00 172 ARG A C 1
ATOM 1467 O O . ARG A 1 172 ? 23.560 -5.553 -27.006 1.00 92.00 172 ARG A O 1
ATOM 1474 N N . ILE A 1 173 ? 24.930 -7.210 -26.358 1.00 94.25 173 ILE A N 1
ATOM 1475 C CA . ILE A 1 173 ? 26.089 -6.747 -27.140 1.00 94.25 173 ILE A CA 1
ATOM 1476 C C . ILE A 1 173 ? 25.817 -6.900 -28.641 1.00 94.25 173 ILE A C 1
ATOM 1478 O O . ILE A 1 173 ? 26.062 -5.964 -29.401 1.00 94.25 173 ILE A O 1
ATOM 1482 N N . LEU A 1 174 ? 25.255 -8.035 -29.066 1.00 93.69 174 LEU A N 1
ATOM 1483 C CA . LEU A 1 174 ? 24.894 -8.283 -30.464 1.00 93.69 174 LEU A CA 1
ATOM 1484 C C . LEU A 1 174 ? 23.899 -7.236 -30.992 1.00 93.69 174 LEU A C 1
ATOM 1486 O O . LEU A 1 174 ? 24.077 -6.712 -32.093 1.00 93.69 174 LEU A O 1
ATOM 1490 N N . LEU A 1 175 ? 22.895 -6.878 -30.185 1.00 93.00 175 LEU A N 1
ATOM 1491 C CA . LEU A 1 175 ? 21.938 -5.823 -30.520 1.00 93.00 175 LEU A CA 1
ATOM 1492 C C . LEU A 1 175 ? 22.644 -4.478 -30.747 1.00 93.00 175 LEU A C 1
ATOM 1494 O O . LEU A 1 175 ? 22.364 -3.802 -31.733 1.00 93.00 175 LEU A O 1
ATOM 1498 N N . LEU A 1 176 ? 23.586 -4.097 -29.879 1.00 90.69 176 LEU A N 1
ATOM 1499 C CA . LEU A 1 176 ? 24.350 -2.855 -30.041 1.00 90.69 176 LEU A CA 1
ATOM 1500 C C . LEU A 1 176 ? 25.228 -2.876 -31.302 1.00 90.69 176 LEU A C 1
ATOM 1502 O O . LEU A 1 176 ? 25.283 -1.882 -32.025 1.00 90.69 176 LEU A O 1
ATOM 1506 N N . LEU A 1 177 ? 25.862 -4.012 -31.606 1.00 91.38 177 LEU A N 1
ATOM 1507 C CA . LEU A 1 177 ? 26.678 -4.185 -32.813 1.00 91.38 177 LEU A CA 1
ATOM 1508 C C . LEU A 1 177 ? 25.855 -4.056 -34.106 1.00 91.38 177 LEU A C 1
ATOM 1510 O O . LEU A 1 177 ? 26.382 -3.585 -35.113 1.00 91.38 177 LEU A O 1
ATOM 1514 N N . SER A 1 178 ? 24.563 -4.401 -34.080 1.00 89.19 178 SER A N 1
ATOM 1515 C CA . SER A 1 178 ? 23.679 -4.303 -35.254 1.00 89.19 178 SER A CA 1
ATOM 1516 C C . SER A 1 178 ? 23.494 -2.874 -35.785 1.00 89.19 178 SER A C 1
ATOM 1518 O O . SER A 1 178 ? 23.150 -2.694 -36.952 1.00 89.19 178 SER A O 1
ATOM 1520 N N . PHE A 1 179 ? 23.777 -1.851 -34.972 1.00 86.81 179 PHE A N 1
ATOM 1521 C CA . PHE A 1 179 ? 23.693 -0.448 -35.384 1.00 86.81 179 PHE A CA 1
ATOM 1522 C C . PHE A 1 179 ? 24.959 0.063 -36.087 1.00 86.81 179 PHE A C 1
ATOM 1524 O O . PHE A 1 179 ? 24.904 1.091 -36.763 1.00 86.81 179 PHE A O 1
ATOM 1531 N N . ILE A 1 180 ? 26.091 -0.645 -35.985 1.00 85.56 180 ILE A N 1
ATOM 1532 C CA . ILE A 1 180 ? 27.359 -0.235 -36.612 1.00 85.56 180 ILE A CA 1
ATOM 1533 C C . ILE A 1 180 ? 27.230 -0.106 -38.142 1.00 85.56 180 ILE A C 1
ATOM 1535 O O . ILE A 1 180 ? 27.618 0.938 -38.668 1.00 85.56 180 ILE A O 1
ATOM 1539 N N . PRO A 1 181 ? 26.641 -1.071 -38.879 1.00 82.81 181 PRO A N 1
ATOM 1540 C CA . PRO A 1 181 ? 26.460 -0.950 -40.326 1.00 82.81 181 PRO A CA 1
ATOM 1541 C C . PRO A 1 181 ? 25.597 0.251 -40.730 1.00 82.81 181 PRO A C 1
ATOM 1543 O O . PRO A 1 181 ? 25.875 0.891 -41.740 1.00 82.81 181 PRO A O 1
ATOM 1546 N N . ALA A 1 182 ? 24.575 0.590 -39.935 1.00 79.81 182 ALA A N 1
ATOM 1547 C CA . ALA A 1 182 ? 23.708 1.737 -40.200 1.00 79.81 182 ALA A CA 1
ATOM 1548 C C . ALA A 1 182 ? 24.463 3.071 -40.061 1.00 79.81 182 ALA A C 1
ATOM 1550 O O . ALA A 1 182 ? 24.301 3.958 -40.897 1.00 79.81 182 ALA A O 1
ATOM 1551 N N . ILE A 1 183 ? 25.333 3.192 -39.052 1.00 79.19 183 ILE A N 1
ATOM 1552 C CA . ILE A 1 183 ? 26.191 4.372 -38.851 1.00 79.19 183 ILE A CA 1
ATOM 1553 C C . ILE A 1 183 ? 27.226 4.488 -39.975 1.00 79.19 183 ILE A C 1
ATOM 1555 O O . ILE A 1 183 ? 27.443 5.574 -40.510 1.00 79.19 183 ILE A O 1
ATOM 1559 N N . VAL A 1 184 ? 27.844 3.370 -40.366 1.00 81.12 184 VAL A N 1
ATOM 1560 C CA . VAL A 1 184 ? 28.829 3.352 -41.456 1.00 81.12 184 VAL A CA 1
ATOM 1561 C C . VAL A 1 184 ? 28.181 3.761 -42.781 1.00 81.12 184 VAL A C 1
ATOM 1563 O O . VAL A 1 184 ? 28.752 4.576 -43.496 1.00 81.12 184 VAL A O 1
ATOM 1566 N N . ASN A 1 185 ? 26.975 3.274 -43.088 1.00 72.62 185 ASN A N 1
ATOM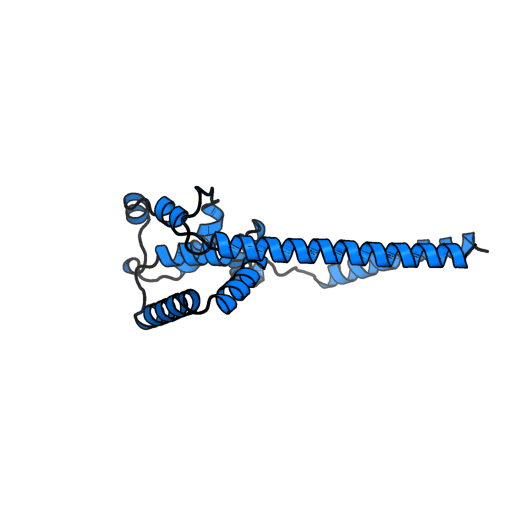 1567 C CA . ASN A 1 185 ? 26.274 3.608 -44.333 1.00 72.62 185 ASN A CA 1
ATOM 1568 C C . ASN A 1 185 ? 25.801 5.078 -44.378 1.00 72.62 185 ASN A C 1
ATOM 1570 O O . ASN A 1 185 ? 25.872 5.719 -45.423 1.00 72.62 185 ASN A O 1
ATOM 1574 N N . LEU A 1 186 ? 25.410 5.659 -43.237 1.00 62.03 186 LEU A N 1
ATOM 1575 C CA . LEU A 1 186 ? 25.124 7.097 -43.128 1.00 62.03 186 LEU A CA 1
ATOM 1576 C C . LEU A 1 186 ? 26.336 7.964 -43.503 1.00 62.03 186 LEU A C 1
ATOM 1578 O O . LEU A 1 186 ? 26.163 8.970 -44.184 1.00 62.03 186 LEU A O 1
ATOM 1582 N N . ASN A 1 187 ? 27.556 7.561 -43.137 1.00 58.25 187 ASN A N 1
ATOM 1583 C CA . ASN A 1 187 ? 28.769 8.294 -43.518 1.00 58.25 187 ASN A CA 1
ATOM 1584 C C . ASN A 1 187 ? 29.072 8.242 -45.027 1.00 58.25 187 ASN A C 1
ATOM 1586 O O . ASN A 1 187 ? 29.676 9.180 -45.537 1.00 58.25 187 ASN A O 1
ATOM 1590 N N . TYR A 1 188 ? 28.644 7.200 -45.749 1.00 55.75 188 TYR A N 1
ATOM 1591 C CA . TYR A 1 188 ? 28.833 7.103 -47.206 1.00 55.75 188 TYR A CA 1
ATOM 1592 C C . TYR A 1 188 ? 27.826 7.931 -48.014 1.00 55.75 188 TYR A C 1
ATOM 1594 O O . TYR A 1 188 ? 28.091 8.238 -49.167 1.00 55.75 188 TYR A O 1
ATOM 1602 N N . ILE A 1 189 ? 26.682 8.305 -47.433 1.00 52.69 189 ILE A N 1
ATOM 1603 C CA . ILE A 1 189 ? 25.670 9.146 -48.100 1.00 52.69 189 ILE A CA 1
ATOM 1604 C C . ILE A 1 189 ? 26.035 10.645 -48.026 1.00 52.69 189 ILE A C 1
ATOM 1606 O O . ILE A 1 189 ? 25.510 11.448 -48.795 1.00 52.69 189 ILE A O 1
ATOM 1610 N N . PHE A 1 190 ? 26.938 11.028 -47.116 1.00 48.31 190 PHE A N 1
ATOM 1611 C CA . PHE A 1 190 ? 27.390 12.412 -46.910 1.00 48.31 190 PHE A CA 1
ATOM 1612 C C . PHE A 1 190 ? 28.773 12.732 -47.515 1.00 48.31 190 PHE A C 1
ATOM 1614 O O . PHE A 1 190 ? 29.252 13.853 -47.326 1.00 48.31 190 PHE A O 1
ATOM 1621 N N . LEU A 1 191 ? 29.400 11.789 -48.232 1.00 43.00 191 LEU A N 1
ATOM 1622 C CA . LEU A 1 191 ? 30.639 11.990 -48.998 1.00 43.00 191 LEU A CA 1
ATOM 1623 C C . LEU A 1 191 ? 30.348 11.938 -50.503 1.00 43.00 191 LEU A C 1
ATOM 1625 O O . LEU A 1 191 ? 30.911 12.783 -51.231 1.00 43.00 191 LEU A O 1
#

Radius of gyration: 25.9 Å; chains: 1; bounding box: 52×52×72 Å

Sequence (191 aa):
MLIIISLSVIIFITLFLNIEKNIKLKRISNIKNEIKKTFGKKTEDQYFELELIERYWEIKSANIKNDIDRIDDITWYDLEMDQVYCKINNCKSFAGEQILYSILHETKINEKDYAGLESKINYFESELIERDEIWYIISRIGKNRDSYYLPDYIKNLEAFRISNIEYFHFMRILLLLSFIPAIVNLNYIFL

pLDDT: mean 88.08, std 8.95, range [43.0, 97.25]

Secondary structure (DSSP, 8-state):
-HHHHHHHHHHHHHHHHHHHHHHHHHHHHHHHHHHHHHTTSPPP-----HHHHHHHHHHHHTT---GGGB--HHHHHHTTHHHHHHHH---SBHHHHHHHHHHHHB----HHHHHHHHHHHHHHHH-HHHHHHHHHHHHTTB--GGGGGHHHHHHTTTTT--TTHHHHHHHHHHHHHTTHHHHHHHHHH--